Protein AF-B1XRQ0-F1 (afdb_monomer_lite)

pLDDT: mean 87.86, std 8.81, range [34.41, 97.25]

Structure (mmCIF, N/CA/C/O backbone):
data_AF-B1XRQ0-F1
#
_entry.id   AF-B1XRQ0-F1
#
loop_
_atom_site.group_PDB
_atom_site.id
_atom_site.type_symbol
_atom_site.label_atom_id
_atom_site.label_alt_id
_atom_site.label_comp_id
_atom_site.label_asym_id
_atom_site.label_entity_id
_atom_site.label_seq_id
_atom_site.pdbx_PDB_ins_code
_atom_site.Cartn_x
_atom_site.Cartn_y
_atom_site.Cartn_z
_atom_site.occupancy
_atom_site.B_iso_or_equiv
_atom_site.auth_seq_id
_atom_site.auth_comp_id
_atom_site.auth_asym_id
_atom_site.auth_atom_id
_atom_site.pdbx_PDB_model_num
ATOM 1 N N . MET A 1 1 ? -0.176 3.444 41.991 1.00 34.41 1 MET A N 1
ATOM 2 C CA . MET A 1 1 ? 0.320 4.073 40.755 1.00 34.41 1 MET A CA 1
ATOM 3 C C . MET A 1 1 ? -0.234 3.231 39.632 1.00 34.41 1 MET A C 1
ATOM 5 O O . MET A 1 1 ? 0.077 2.051 39.593 1.00 34.41 1 MET A O 1
ATOM 9 N N . THR A 1 2 ? -1.169 3.763 38.858 1.00 45.25 2 THR A N 1
ATOM 10 C CA . THR A 1 2 ? -1.702 3.088 37.673 1.00 45.25 2 THR A CA 1
ATOM 11 C C . THR A 1 2 ? -0.680 3.301 36.566 1.00 45.25 2 THR A C 1
ATOM 13 O O . THR A 1 2 ? -0.446 4.442 36.172 1.00 45.25 2 THR A O 1
ATOM 16 N N . GLU A 1 3 ? -0.002 2.237 36.140 1.00 48.62 3 GLU A N 1
ATOM 17 C CA . GLU A 1 3 ? 0.848 2.293 34.951 1.00 48.62 3 GLU A CA 1
ATOM 18 C C . GLU A 1 3 ? -0.034 2.691 33.765 1.00 48.62 3 GLU A C 1
ATOM 20 O O . GLU A 1 3 ? -1.091 2.103 33.531 1.00 48.62 3 GLU A O 1
ATOM 25 N N . THR A 1 4 ? 0.342 3.779 33.096 1.00 64.12 4 THR A N 1
ATOM 26 C CA . THR A 1 4 ? -0.341 4.238 31.888 1.00 64.12 4 THR A CA 1
ATOM 27 C C . THR A 1 4 ? 0.312 3.513 30.729 1.00 64.12 4 THR A C 1
ATOM 29 O O . THR A 1 4 ? 1.480 3.768 30.447 1.00 64.12 4 THR A O 1
ATOM 32 N N . LEU A 1 5 ? -0.420 2.588 30.113 1.00 71.25 5 LEU A N 1
ATOM 33 C CA . LEU A 1 5 ? 0.041 1.893 28.916 1.00 71.25 5 LEU A CA 1
ATOM 34 C C . LEU A 1 5 ? 0.163 2.892 27.759 1.00 71.25 5 LEU A C 1
ATOM 36 O O . LEU A 1 5 ? -0.700 3.754 27.571 1.00 71.25 5 LEU A O 1
ATOM 40 N N . SER A 1 6 ? 1.227 2.761 26.980 1.00 84.25 6 SER A N 1
ATOM 41 C CA . SER A 1 6 ? 1.370 3.387 25.670 1.00 84.25 6 SER A CA 1
ATOM 42 C C . SER A 1 6 ? 0.324 2.847 24.685 1.00 84.25 6 SER A C 1
ATOM 44 O O . SER A 1 6 ? -0.223 1.756 24.860 1.00 84.25 6 SER A O 1
ATOM 46 N N . LEU A 1 7 ? 0.051 3.596 23.611 1.00 83.69 7 LEU A N 1
ATOM 47 C CA . LEU A 1 7 ? -0.891 3.174 22.567 1.00 83.69 7 LEU A CA 1
ATOM 48 C C . LEU A 1 7 ? -0.491 1.826 21.942 1.00 83.69 7 LEU A C 1
ATOM 50 O O . LEU A 1 7 ? -1.354 0.984 21.699 1.00 83.69 7 LEU A O 1
ATOM 54 N N . ALA A 1 8 ? 0.813 1.607 21.751 1.00 83.12 8 ALA A N 1
ATOM 55 C CA . ALA A 1 8 ? 1.365 0.354 21.248 1.00 83.12 8 ALA A CA 1
ATOM 56 C C . ALA A 1 8 ? 1.066 -0.822 22.192 1.00 83.12 8 ALA A C 1
ATOM 58 O O . ALA A 1 8 ? 0.565 -1.851 21.747 1.00 83.12 8 ALA A O 1
ATOM 59 N N . GLU A 1 9 ? 1.276 -0.652 23.502 1.00 86.69 9 GLU A N 1
ATOM 60 C CA . GLU A 1 9 ? 0.981 -1.692 24.499 1.00 86.69 9 GLU A CA 1
ATOM 61 C C . GLU A 1 9 ? -0.517 -2.022 24.563 1.00 86.69 9 GLU A C 1
ATOM 63 O O . GLU A 1 9 ? -0.892 -3.189 24.709 1.00 86.69 9 GLU A O 1
ATOM 68 N N . VAL A 1 10 ? -1.389 -1.020 24.407 1.00 85.69 10 VAL A N 1
ATOM 69 C CA . VAL A 1 10 ? -2.841 -1.235 24.309 1.00 85.69 10 VAL A CA 1
ATOM 70 C C . VAL A 1 10 ? -3.184 -2.041 23.056 1.00 85.69 10 VAL A C 1
ATOM 72 O O . VAL A 1 10 ? -3.899 -3.039 23.157 1.00 85.69 10 VAL A O 1
ATOM 75 N N . CYS A 1 11 ? -2.659 -1.651 21.893 1.00 86.94 11 CYS A N 1
ATOM 76 C CA . CYS A 1 11 ? -2.931 -2.338 20.629 1.00 86.94 11 CYS A CA 1
ATOM 77 C C . CYS A 1 11 ? -2.432 -3.782 20.655 1.00 86.94 11 CYS A C 1
ATOM 79 O O . CYS A 1 11 ? -3.188 -4.694 20.331 1.00 86.94 11 CYS A O 1
ATOM 81 N N . GLN A 1 12 ? -1.204 -4.004 21.125 1.00 90.31 12 GLN A N 1
ATOM 82 C CA . GLN A 1 12 ? -0.635 -5.339 21.285 1.00 90.31 12 GLN A CA 1
ATOM 83 C C . GLN A 1 12 ? -1.470 -6.202 22.241 1.00 90.31 12 GLN A C 1
ATOM 85 O O . GLN A 1 12 ? -1.704 -7.375 21.963 1.00 90.31 12 GLN A O 1
ATOM 90 N N . THR A 1 13 ? -1.976 -5.632 23.339 1.00 87.81 13 THR A N 1
ATOM 91 C CA . THR A 1 13 ? -2.830 -6.361 24.294 1.00 87.81 13 THR A CA 1
ATOM 92 C C . THR A 1 13 ? -4.172 -6.760 23.680 1.00 87.81 13 THR A C 1
ATOM 94 O O . THR A 1 13 ? -4.669 -7.854 23.938 1.00 87.81 13 THR A O 1
ATOM 97 N N . VAL A 1 14 ? -4.777 -5.878 22.881 1.00 86.12 14 VAL A N 1
ATOM 98 C CA . VAL A 1 14 ? -6.076 -6.126 22.238 1.00 86.12 14 VAL A CA 1
ATOM 99 C C . VAL A 1 14 ? -5.951 -7.098 21.065 1.00 86.12 14 VAL A C 1
ATOM 101 O O . VAL A 1 14 ? -6.831 -7.935 20.876 1.00 86.12 14 VAL A O 1
ATOM 104 N N . TYR A 1 15 ? -4.889 -6.971 20.271 1.00 89.00 15 TYR A N 1
ATOM 105 C CA . TYR A 1 15 ? -4.676 -7.774 19.070 1.00 89.00 15 TYR A CA 1
ATOM 106 C C . TYR A 1 15 ? -4.063 -9.149 19.382 1.00 89.00 15 TYR A C 1
ATOM 108 O O . TYR A 1 15 ? -4.498 -10.155 18.829 1.00 89.00 15 TYR A O 1
ATOM 116 N N . GLY A 1 16 ? -3.108 -9.207 20.315 1.00 89.00 16 GLY A N 1
ATOM 117 C CA . GLY A 1 16 ? -2.476 -10.442 20.789 1.00 89.00 16 GLY A CA 1
ATOM 118 C C . GLY A 1 16 ? -1.120 -10.782 20.159 1.00 89.00 16 GLY A C 1
ATOM 119 O O . GLY A 1 16 ? -0.510 -11.763 20.574 1.00 89.00 16 GLY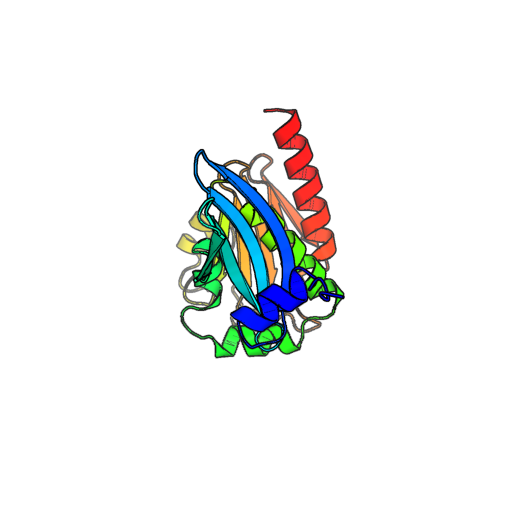 A O 1
ATOM 120 N N . GLU A 1 17 ? -0.625 -9.979 19.216 1.00 90.19 17 GLU A N 1
ATOM 121 C CA . GLU A 1 17 ? 0.675 -10.153 18.540 1.00 90.19 17 GLU A CA 1
ATOM 122 C C . GLU A 1 17 ? 1.473 -8.835 18.566 1.00 90.19 17 GLU A C 1
ATOM 124 O O . GLU A 1 17 ? 0.879 -7.778 18.806 1.00 90.19 17 GLU A O 1
ATOM 129 N N . PRO A 1 18 ? 2.800 -8.854 18.330 1.00 91.75 18 PRO A N 1
ATOM 130 C CA . PRO A 1 18 ? 3.603 -7.638 18.204 1.00 91.75 18 PRO A CA 1
ATOM 131 C C . PRO A 1 18 ? 3.119 -6.735 17.060 1.00 91.75 18 PRO A C 1
ATOM 133 O O . PRO A 1 18 ? 2.891 -7.195 15.939 1.00 91.75 18 PRO A O 1
ATOM 136 N N . VAL A 1 19 ? 2.996 -5.435 17.340 1.00 93.19 19 VAL A N 1
ATOM 137 C CA . VAL A 1 19 ? 2.495 -4.438 16.386 1.00 93.19 19 VAL A CA 1
ATOM 138 C C . VAL A 1 19 ? 3.436 -3.244 16.275 1.00 93.19 19 VAL A C 1
ATOM 140 O O . VAL A 1 19 ? 4.024 -2.822 17.267 1.00 93.19 19 VAL A O 1
ATOM 143 N N . GLU A 1 20 ? 3.524 -2.675 15.076 1.00 93.69 20 GLU A N 1
ATOM 144 C CA . GLU A 1 20 ? 4.105 -1.359 14.810 1.00 93.69 20 GLU A CA 1
ATOM 145 C C . GLU A 1 20 ? 2.973 -0.358 14.571 1.00 93.69 20 GLU A C 1
ATOM 147 O O . GLU A 1 20 ? 2.143 -0.574 13.688 1.00 93.69 20 GLU A O 1
ATOM 152 N N . ILE A 1 21 ? 2.909 0.721 15.356 1.00 94.12 21 ILE A N 1
ATOM 153 C CA . ILE A 1 21 ? 1.913 1.778 15.141 1.00 94.12 21 ILE A CA 1
ATOM 154 C C . ILE A 1 21 ? 2.409 2.689 14.024 1.00 94.12 21 ILE A C 1
ATOM 156 O O . ILE A 1 21 ? 3.466 3.296 14.154 1.00 94.12 21 ILE A O 1
ATOM 160 N N . ILE A 1 22 ? 1.620 2.810 12.962 1.00 94.06 22 ILE A N 1
ATOM 161 C CA . ILE A 1 22 ? 1.990 3.571 11.766 1.00 94.06 22 ILE A CA 1
ATOM 162 C C . ILE A 1 22 ? 1.370 4.964 11.811 1.00 94.06 22 ILE A C 1
ATOM 164 O O . ILE A 1 22 ? 2.057 5.966 11.653 1.00 94.06 22 ILE A O 1
ATOM 168 N N . ASP A 1 23 ? 0.057 5.021 12.027 1.00 93.00 23 ASP A N 1
ATOM 169 C CA . ASP A 1 23 ? -0.712 6.261 12.047 1.00 93.00 23 ASP A CA 1
ATOM 170 C C . ASP A 1 23 ? -1.920 6.108 12.973 1.00 93.00 23 ASP A C 1
ATOM 172 O O . ASP A 1 23 ? -2.404 4.999 13.215 1.00 93.00 23 ASP A O 1
ATOM 176 N N . TRP A 1 24 ? -2.420 7.215 13.508 1.00 92.81 24 TRP A N 1
ATOM 177 C CA . TRP A 1 24 ? -3.640 7.216 14.302 1.00 92.81 24 TRP A CA 1
ATOM 178 C C . TRP A 1 24 ? -4.317 8.580 14.288 1.00 92.81 24 TRP A C 1
ATOM 180 O O . TRP A 1 24 ? -3.682 9.631 14.254 1.00 92.81 24 TRP A O 1
ATOM 190 N N . ASP A 1 25 ? -5.636 8.545 14.380 1.00 91.31 25 ASP A N 1
ATOM 191 C CA . ASP A 1 25 ? -6.491 9.718 14.428 1.00 91.31 25 ASP A CA 1
ATOM 192 C C . ASP A 1 25 ? -7.581 9.528 15.477 1.00 91.31 25 ASP A C 1
ATOM 194 O O . ASP A 1 25 ? -7.918 8.411 15.891 1.00 91.31 25 ASP A O 1
ATOM 198 N N . THR A 1 26 ? -8.117 10.652 15.938 1.00 90.94 26 THR A N 1
ATOM 199 C CA . THR A 1 26 ? -9.225 10.672 16.882 1.00 90.94 26 THR A CA 1
ATOM 200 C C . THR A 1 26 ? -10.422 11.378 16.287 1.00 90.94 26 THR A C 1
ATOM 202 O O . THR A 1 26 ? -10.317 12.452 15.696 1.00 90.94 26 THR A O 1
ATOM 205 N N . GLU A 1 27 ? -11.587 10.776 16.487 1.00 90.38 27 GLU A N 1
ATOM 206 C CA . GLU A 1 27 ? -12.864 11.331 16.076 1.00 90.38 27 GLU A CA 1
ATOM 207 C C . GLU A 1 27 ? -13.750 11.489 17.311 1.00 90.38 27 GLU A C 1
ATOM 209 O O . GLU A 1 27 ? -14.102 10.519 17.987 1.00 90.38 27 GLU A O 1
ATOM 214 N N . GLN A 1 28 ? -14.088 12.737 17.632 1.00 87.81 28 GLN A N 1
ATOM 215 C CA . GLN A 1 28 ? -15.009 13.056 18.715 1.00 87.81 28 GLN A CA 1
ATOM 216 C C . GLN A 1 28 ? -16.419 13.223 18.149 1.00 87.81 28 GLN A C 1
ATOM 218 O O . GLN A 1 28 ? -16.649 14.029 17.250 1.00 87.81 28 GLN A O 1
ATOM 223 N N . SER A 1 29 ? -17.375 12.516 18.740 1.00 85.31 29 SER A N 1
ATOM 224 C CA . SER A 1 29 ? -18.809 12.752 18.543 1.00 85.31 29 SER A CA 1
ATOM 225 C C . SER A 1 29 ? -19.486 13.022 19.889 1.00 85.31 29 SER A C 1
ATOM 227 O O . SER A 1 29 ? -18.818 12.955 20.923 1.00 85.31 29 SER A O 1
ATOM 229 N N . GLU A 1 30 ? -20.782 13.359 19.882 1.00 83.38 30 GLU A N 1
ATOM 230 C CA . GLU A 1 30 ? -21.505 13.834 21.077 1.00 83.38 30 GLU A CA 1
ATOM 231 C C . GLU A 1 30 ? -21.326 12.919 22.304 1.00 83.38 30 GLU A C 1
ATOM 233 O O . GLU A 1 30 ? -21.054 13.438 23.377 1.00 83.38 30 GLU A O 1
ATOM 238 N N . ASP A 1 31 ? -21.348 11.588 22.132 1.00 85.12 31 ASP A N 1
ATOM 239 C CA . ASP A 1 31 ? -21.338 10.629 23.257 1.00 85.12 31 ASP A CA 1
ATOM 240 C C . ASP A 1 31 ? -20.139 9.655 23.270 1.00 85.12 31 ASP A C 1
ATOM 242 O O . ASP A 1 31 ? -20.051 8.749 24.115 1.00 85.12 31 ASP A O 1
ATOM 246 N N . LYS A 1 32 ? -19.230 9.767 22.294 1.00 86.94 32 LYS A N 1
ATOM 247 C CA . LYS A 1 32 ? -18.097 8.842 22.144 1.00 86.94 32 LYS A CA 1
ATOM 248 C C . LYS A 1 32 ? -16.865 9.513 21.544 1.00 86.94 32 LYS A C 1
ATOM 250 O O . LYS A 1 32 ? -16.970 10.336 20.632 1.00 86.94 32 LYS A O 1
ATOM 255 N N . LEU A 1 33 ? -15.710 9.077 22.030 1.00 88.06 33 LEU A N 1
ATOM 256 C CA . LEU A 1 33 ? -14.401 9.302 21.430 1.00 88.06 33 LEU A CA 1
ATOM 257 C C . LEU A 1 33 ? -13.973 8.012 20.728 1.00 88.06 33 LEU A C 1
ATOM 259 O O . LEU A 1 33 ? -13.909 6.955 21.358 1.00 88.06 33 LEU A O 1
ATOM 263 N N . GLU A 1 34 ? -13.672 8.092 19.440 1.00 91.06 34 GLU A N 1
ATOM 264 C CA . GLU A 1 34 ? -13.085 6.994 18.679 1.00 91.06 34 GLU A CA 1
ATOM 265 C C . GLU A 1 34 ? -11.616 7.286 18.404 1.00 91.06 34 GLU A C 1
ATOM 267 O O . GLU A 1 34 ? -11.256 8.391 18.011 1.00 91.06 34 GLU A O 1
ATOM 272 N N . ILE A 1 35 ? -10.769 6.287 18.622 1.00 90.88 35 ILE A N 1
ATOM 273 C CA . ILE A 1 35 ? -9.361 6.297 18.239 1.00 90.88 35 ILE A CA 1
ATOM 274 C C . ILE A 1 35 ? -9.225 5.250 17.146 1.00 90.88 35 ILE A C 1
ATOM 276 O O . ILE A 1 35 ? -9.442 4.064 17.410 1.00 90.88 35 ILE A O 1
ATOM 280 N N . LYS A 1 36 ? -8.904 5.677 15.929 1.00 91.56 36 LYS A N 1
ATOM 281 C CA . LYS A 1 36 ? -8.662 4.773 14.809 1.00 91.56 36 LYS A CA 1
ATOM 282 C C . LYS A 1 36 ? -7.160 4.702 14.578 1.00 91.56 36 LYS A C 1
ATOM 284 O O . LYS A 1 36 ? -6.483 5.721 14.507 1.00 91.56 36 LYS A O 1
ATOM 289 N N . ILE A 1 37 ? -6.636 3.491 14.535 1.00 92.69 37 ILE A N 1
ATOM 290 C CA . ILE A 1 37 ? -5.207 3.220 14.629 1.00 92.69 37 ILE A CA 1
ATOM 291 C C . ILE A 1 37 ? -4.848 2.304 13.474 1.00 92.69 37 ILE A C 1
ATOM 293 O O . ILE A 1 37 ? -5.343 1.180 13.408 1.00 92.69 37 ILE A O 1
ATOM 297 N N . LEU A 1 38 ? -3.982 2.777 12.588 1.00 93.19 38 LEU A N 1
ATOM 298 C CA . LEU A 1 38 ? -3.330 1.961 11.581 1.00 93.19 38 LEU A CA 1
ATOM 299 C C . LEU A 1 38 ? -2.071 1.346 12.192 1.00 93.19 38 LEU A C 1
ATOM 301 O O . LEU A 1 38 ? -1.194 2.058 12.686 1.00 93.19 38 LEU A O 1
ATOM 305 N N . PHE A 1 39 ? -1.972 0.023 12.145 1.00 93.62 39 PHE A N 1
ATOM 306 C CA . PHE A 1 39 ? -0.794 -0.692 12.619 1.00 93.62 39 PHE A CA 1
ATOM 307 C C . PHE A 1 39 ? -0.406 -1.829 11.673 1.00 93.62 39 PHE A C 1
ATOM 309 O O . PHE A 1 39 ? -1.261 -2.401 10.990 1.00 93.62 39 PHE A O 1
ATOM 316 N N . ARG A 1 40 ? 0.886 -2.171 11.668 1.00 92.56 40 ARG A N 1
ATOM 317 C CA . ARG A 1 40 ? 1.411 -3.383 11.035 1.00 92.56 40 ARG A CA 1
ATOM 318 C C . ARG A 1 40 ? 1.609 -4.468 12.082 1.00 92.56 40 ARG A C 1
ATOM 320 O O . ARG A 1 40 ? 2.286 -4.260 13.084 1.00 92.56 40 ARG A O 1
ATOM 327 N N . GLU A 1 41 ? 1.059 -5.643 11.831 1.00 90.38 41 GLU A N 1
ATOM 328 C CA . GLU A 1 41 ? 1.377 -6.872 12.551 1.00 90.38 41 GLU A CA 1
ATOM 329 C C . GLU A 1 41 ? 2.771 -7.355 12.132 1.00 90.38 41 GLU A C 1
ATOM 331 O O . GLU A 1 41 ? 3.007 -7.629 10.955 1.00 90.38 41 GLU A O 1
ATOM 336 N N . GLN A 1 42 ? 3.717 -7.424 13.069 1.00 89.19 42 GLN A N 1
ATOM 337 C CA . GLN A 1 42 ? 5.136 -7.571 12.725 1.00 89.19 42 GLN A CA 1
ATOM 338 C C . GLN A 1 42 ? 5.535 -8.986 12.272 1.00 89.19 42 GLN A C 1
ATOM 340 O O . GLN A 1 42 ? 6.532 -9.132 11.569 1.00 89.19 42 GLN A O 1
ATOM 345 N N . ARG A 1 43 ? 4.800 -10.040 12.648 1.00 86.69 43 ARG A N 1
ATOM 346 C CA . ARG A 1 43 ? 5.133 -11.433 12.305 1.00 86.69 43 ARG A CA 1
ATOM 347 C C . ARG A 1 43 ? 4.839 -11.763 10.846 1.00 86.69 43 ARG A C 1
ATOM 349 O O . ARG A 1 43 ? 5.595 -12.518 10.240 1.00 86.69 43 ARG A O 1
ATOM 356 N N . ARG A 1 44 ? 3.729 -11.263 10.303 1.00 84.12 44 ARG A N 1
ATOM 357 C CA . ARG A 1 44 ? 3.278 -11.515 8.924 1.00 84.12 44 ARG A CA 1
ATOM 358 C C . ARG A 1 44 ? 3.381 -10.289 8.027 1.00 84.12 44 ARG A C 1
ATOM 360 O O . ARG A 1 44 ? 3.213 -10.425 6.821 1.00 84.12 44 ARG A O 1
ATOM 367 N N . GLY A 1 45 ? 3.633 -9.111 8.596 1.00 86.25 45 GLY A N 1
ATOM 368 C CA . GLY A 1 45 ? 3.724 -7.870 7.835 1.00 86.25 45 GLY A CA 1
ATOM 369 C C . GLY A 1 45 ? 2.370 -7.374 7.332 1.00 86.25 45 GLY A C 1
ATOM 370 O O . GLY A 1 45 ? 2.293 -6.799 6.252 1.00 86.25 45 GLY A O 1
ATOM 371 N N . TRP A 1 46 ? 1.291 -7.658 8.062 1.00 87.38 46 TRP A N 1
ATOM 372 C CA . TRP A 1 46 ? -0.078 -7.331 7.654 1.00 87.38 46 TRP A CA 1
ATOM 373 C C . TRP A 1 46 ? -0.549 -6.002 8.233 1.00 87.38 46 TRP A C 1
ATOM 375 O O . TRP A 1 46 ? -0.278 -5.701 9.393 1.00 87.38 46 TRP A O 1
ATOM 385 N N . TYR A 1 47 ? -1.324 -5.247 7.456 1.00 88.88 47 TYR A N 1
ATOM 386 C CA . TYR A 1 47 ? -1.830 -3.933 7.851 1.00 88.88 47 TYR A CA 1
ATOM 387 C C . TYR A 1 47 ? -3.284 -4.008 8.320 1.00 88.88 47 TYR A C 1
ATOM 389 O O . TYR A 1 47 ? -4.162 -4.533 7.631 1.00 88.88 47 TYR A O 1
ATOM 397 N N . PHE A 1 48 ? -3.550 -3.436 9.490 1.00 89.25 48 PHE A N 1
ATOM 398 C CA . PHE A 1 48 ? -4.856 -3.468 10.139 1.00 89.25 48 PHE A CA 1
ATOM 399 C C . PHE A 1 48 ? -5.265 -2.088 10.644 1.00 89.25 48 PHE A C 1
ATOM 401 O O . PHE A 1 48 ? -4.430 -1.284 11.054 1.00 89.25 48 PHE A O 1
ATOM 408 N N . GLU A 1 49 ? -6.575 -1.849 10.690 1.00 90.88 49 GLU A N 1
ATOM 409 C CA . GLU A 1 49 ? -7.158 -0.746 11.447 1.00 90.88 49 GLU A CA 1
ATOM 410 C C . GLU A 1 49 ? -7.793 -1.281 12.730 1.00 90.88 49 GLU A C 1
ATOM 412 O O . GLU A 1 49 ? -8.705 -2.114 12.690 1.00 90.88 49 GLU A O 1
ATOM 417 N N . MET A 1 50 ? -7.333 -0.777 13.873 1.00 91.44 50 MET A N 1
ATOM 418 C CA . MET A 1 50 ? -8.005 -0.923 15.159 1.00 91.44 50 MET A CA 1
ATOM 419 C C . MET A 1 50 ? -8.835 0.320 15.450 1.00 91.44 50 MET A C 1
ATOM 421 O O . MET A 1 50 ? -8.349 1.439 15.334 1.00 91.44 50 MET A O 1
ATOM 425 N N . ILE A 1 51 ? -10.072 0.120 15.890 1.00 91.00 51 ILE A N 1
ATOM 426 C CA . ILE A 1 51 ? -10.947 1.183 16.374 1.00 91.00 51 ILE A CA 1
ATOM 427 C C . ILE A 1 51 ? -11.200 0.939 17.857 1.00 91.00 51 ILE A C 1
ATOM 429 O O . ILE A 1 51 ? -11.776 -0.087 18.236 1.00 91.00 51 ILE A O 1
ATOM 433 N N . ILE A 1 52 ? -10.773 1.885 18.689 1.00 89.50 52 ILE A N 1
ATOM 434 C CA . ILE A 1 52 ? -11.052 1.920 20.125 1.00 89.50 52 ILE A CA 1
ATOM 435 C C . ILE A 1 52 ? -12.108 2.996 20.373 1.00 89.50 52 ILE A C 1
ATOM 437 O O . ILE A 1 52 ? -11.859 4.177 20.159 1.00 89.50 52 ILE A O 1
ATOM 441 N N . THR A 1 53 ? -13.280 2.596 20.857 1.00 89.94 53 THR A N 1
ATOM 442 C CA . THR A 1 53 ? -14.381 3.500 21.199 1.00 89.94 53 THR A CA 1
ATOM 443 C C . THR A 1 53 ? -14.474 3.652 22.711 1.00 89.94 53 THR A C 1
ATOM 445 O O . THR A 1 53 ? -14.707 2.674 23.426 1.00 89.94 53 THR A O 1
ATOM 448 N N . GLN A 1 54 ? -14.348 4.881 23.200 1.00 86.44 54 GLN A N 1
ATOM 449 C CA . GLN A 1 54 ? -14.601 5.249 24.590 1.00 86.44 54 GLN A CA 1
ATOM 450 C C . GLN A 1 54 ? -15.941 5.977 24.678 1.00 86.44 54 GLN A C 1
ATOM 452 O O . GLN A 1 54 ? -16.156 6.981 24.003 1.00 86.44 54 GLN A O 1
ATOM 457 N N . THR A 1 55 ? -16.853 5.467 25.502 1.00 84.62 55 THR A N 1
ATOM 458 C CA . THR A 1 55 ? -18.164 6.098 25.738 1.00 84.62 55 THR A CA 1
ATOM 459 C C . THR A 1 55 ? -18.142 6.932 27.014 1.00 84.62 55 THR A C 1
ATOM 461 O O . THR A 1 55 ? -17.444 6.576 27.966 1.00 84.62 55 THR A O 1
ATOM 464 N N . GLU A 1 56 ? -18.978 7.971 27.106 1.00 78.25 56 GLU A N 1
ATOM 465 C CA . GLU A 1 56 ? -19.117 8.771 28.340 1.00 78.25 56 GLU A CA 1
ATOM 466 C C . GLU A 1 56 ? -19.516 7.931 29.568 1.00 78.25 56 GLU A C 1
ATOM 468 O O . GLU A 1 56 ? -19.186 8.262 30.706 1.00 78.25 56 GLU A O 1
ATOM 473 N N . SER A 1 57 ? -20.174 6.786 29.342 1.00 79.31 57 SER A N 1
ATOM 474 C CA . SER A 1 57 ? -20.524 5.821 30.392 1.00 79.31 57 SER A CA 1
ATOM 475 C C . SER A 1 57 ? -19.318 5.105 31.026 1.00 79.31 57 SER A C 1
ATOM 477 O O . SER A 1 57 ? -19.496 4.298 31.940 1.00 79.31 57 SER A O 1
ATOM 479 N N . GLY A 1 58 ? -18.102 5.358 30.528 1.00 73.19 58 GLY A N 1
ATOM 480 C CA . GLY A 1 58 ? -16.860 4.723 30.968 1.00 73.19 58 GLY A CA 1
ATOM 481 C C . GLY A 1 58 ? -16.640 3.319 30.399 1.00 73.19 58 GLY A C 1
ATOM 482 O O . GLY A 1 58 ? -15.717 2.625 30.823 1.00 73.19 58 GLY A O 1
ATOM 483 N N . LYS A 1 59 ? -17.483 2.868 29.459 1.00 77.44 59 LYS A N 1
ATOM 484 C CA . LYS A 1 59 ? -17.284 1.603 28.740 1.00 77.44 59 LYS A CA 1
ATOM 485 C C . LYS A 1 59 ? -16.389 1.827 27.527 1.00 77.44 59 LYS A C 1
ATOM 487 O O . LYS A 1 59 ? -16.679 2.710 26.716 1.00 77.44 59 LYS A O 1
ATOM 492 N N . ASN A 1 60 ? -15.379 0.971 27.398 1.00 79.06 60 ASN A N 1
ATOM 493 C CA . ASN A 1 60 ? -14.481 0.914 26.252 1.00 79.06 60 ASN A CA 1
ATOM 494 C C . ASN A 1 60 ? -14.809 -0.314 25.403 1.00 79.06 60 ASN A C 1
ATOM 496 O O . ASN A 1 60 ? -15.001 -1.407 25.939 1.00 79.06 60 ASN A O 1
ATOM 500 N N . PHE A 1 61 ? -14.840 -0.131 24.091 1.00 85.12 61 PHE A N 1
ATOM 501 C CA . PHE A 1 61 ? -14.989 -1.199 23.111 1.00 85.12 61 PHE A CA 1
ATOM 502 C C . PHE A 1 61 ? -13.815 -1.133 22.146 1.00 85.12 61 PHE A C 1
ATOM 504 O O . PHE A 1 61 ? -13.366 -0.045 21.795 1.00 85.12 61 PHE A O 1
ATOM 511 N N . SER A 1 62 ? -13.322 -2.286 21.715 1.00 84.25 62 SER A N 1
ATOM 512 C CA . SER A 1 62 ? -12.321 -2.364 20.662 1.00 84.25 62 SER A CA 1
ATOM 513 C C . SER A 1 62 ? -12.786 -3.311 19.570 1.00 84.25 62 SER A C 1
ATOM 515 O O . SER A 1 62 ? -13.439 -4.325 19.821 1.00 84.25 62 SER A O 1
ATOM 517 N N . SER A 1 63 ? -12.457 -2.954 18.340 1.00 85.44 63 SER A N 1
ATOM 518 C CA . SER A 1 63 ? -12.594 -3.813 17.172 1.00 85.44 63 SER A CA 1
ATOM 519 C C . SER A 1 63 ? -11.372 -3.617 16.293 1.00 85.44 63 SER A C 1
ATOM 521 O O . SER A 1 63 ? -10.736 -2.566 16.345 1.00 85.44 63 SER A O 1
ATOM 523 N N . HIS A 1 64 ? -11.020 -4.622 15.507 1.00 82.19 64 HIS A N 1
ATOM 524 C CA . HIS A 1 64 ? -9.993 -4.485 14.489 1.00 82.19 64 HIS A CA 1
ATOM 525 C C . HIS A 1 64 ? -10.462 -5.166 13.213 1.00 82.19 64 HIS A C 1
ATOM 527 O O . HIS A 1 64 ? -11.213 -6.143 13.252 1.00 82.19 64 HIS A O 1
ATOM 533 N N . ARG A 1 65 ? -10.042 -4.616 12.080 1.00 81.75 65 ARG A N 1
ATOM 534 C CA . ARG A 1 65 ? -10.367 -5.116 10.747 1.00 81.75 65 ARG A CA 1
ATOM 535 C C . ARG A 1 65 ? -9.192 -4.883 9.815 1.00 81.75 65 ARG A C 1
ATOM 537 O O . ARG A 1 65 ? -8.417 -3.950 10.011 1.00 81.75 65 ARG A O 1
ATOM 544 N N . VAL A 1 66 ? -9.094 -5.701 8.776 1.00 79.94 66 VAL A N 1
ATOM 545 C CA . VAL A 1 66 ? -8.272 -5.342 7.619 1.00 79.94 66 VAL A CA 1
ATOM 546 C C . VAL A 1 66 ? -8.962 -4.165 6.933 1.00 79.94 66 VAL A C 1
ATOM 548 O O . VAL A 1 66 ? -10.183 -4.189 6.741 1.00 79.94 66 VAL A O 1
ATOM 551 N N . LEU A 1 67 ? -8.214 -3.111 6.611 1.00 75.31 67 LEU A N 1
ATOM 552 C CA . LEU A 1 67 ? -8.773 -2.013 5.828 1.00 75.31 67 LEU A CA 1
ATOM 553 C C . LEU A 1 67 ? -9.093 -2.513 4.417 1.00 75.31 67 LEU A C 1
ATOM 555 O O . LEU A 1 67 ? -8.266 -3.220 3.848 1.00 75.31 67 LEU A O 1
ATOM 559 N N . PRO A 1 68 ? -10.242 -2.136 3.820 1.00 80.00 68 PRO A N 1
ATOM 560 C CA . PRO A 1 68 ? -10.603 -2.586 2.476 1.00 80.00 68 PRO A CA 1
ATOM 561 C C . PRO A 1 68 ? -9.502 -2.362 1.439 1.00 80.00 68 PRO A C 1
ATOM 563 O O . PRO A 1 68 ? -9.260 -3.227 0.608 1.00 80.00 68 PRO A O 1
ATOM 566 N N . LEU A 1 69 ? -8.788 -1.241 1.558 1.00 81.31 69 LEU A N 1
ATOM 567 C CA . LEU A 1 69 ? -7.665 -0.884 0.697 1.00 81.31 69 LEU A CA 1
ATOM 568 C C . LEU A 1 69 ? -6.492 -1.877 0.765 1.00 81.31 69 LEU A C 1
ATOM 570 O O . LEU A 1 69 ? -5.687 -1.931 -0.151 1.00 81.31 69 LEU A O 1
ATOM 574 N N . PHE A 1 70 ? -6.384 -2.658 1.840 1.00 78.75 70 PHE A N 1
ATOM 575 C CA . PHE A 1 70 ? -5.291 -3.608 2.072 1.00 78.75 70 PHE A CA 1
ATOM 576 C C . PHE A 1 70 ? -5.733 -5.061 1.911 1.00 78.75 70 PHE A C 1
ATOM 578 O O . PHE A 1 70 ? -4.895 -5.955 1.955 1.00 78.75 70 PHE A O 1
ATOM 585 N N . LEU A 1 71 ? -7.031 -5.311 1.697 1.00 80.88 71 LEU A N 1
ATOM 586 C CA . LEU A 1 71 ? -7.538 -6.648 1.381 1.00 80.88 71 LEU A CA 1
ATOM 587 C C . LEU A 1 71 ? -6.854 -7.274 0.156 1.00 80.88 71 LEU A C 1
ATOM 589 O O . LEU A 1 71 ? -6.561 -8.463 0.239 1.00 80.88 71 LEU A O 1
ATOM 593 N N . PRO A 1 72 ? -6.527 -6.525 -0.921 1.00 80.44 72 PRO A N 1
ATOM 594 C CA . PRO A 1 72 ? -5.826 -7.095 -2.072 1.00 80.44 72 PRO A CA 1
ATOM 595 C C . PRO A 1 72 ? -4.441 -7.675 -1.753 1.00 80.44 72 PRO A C 1
ATOM 597 O O . PRO A 1 72 ? -3.906 -8.423 -2.555 1.00 80.44 72 PRO A O 1
ATOM 600 N N . LEU A 1 73 ? -3.848 -7.353 -0.597 1.00 73.56 73 LEU A N 1
ATOM 601 C CA . LEU A 1 73 ? -2.580 -7.951 -0.155 1.00 73.56 73 LEU A CA 1
ATOM 602 C C . LEU A 1 73 ? -2.763 -9.338 0.478 1.00 73.56 73 LEU A C 1
ATOM 604 O O . LEU A 1 73 ? -1.785 -10.048 0.693 1.00 73.56 73 LEU A O 1
ATOM 608 N N . LEU A 1 74 ? -3.995 -9.693 0.846 1.00 71.69 74 LEU A N 1
ATOM 609 C CA . LEU A 1 74 ? -4.336 -10.933 1.548 1.00 71.69 74 LEU A CA 1
ATOM 610 C C . LEU A 1 74 ? -5.066 -11.940 0.652 1.00 71.69 74 LEU A C 1
ATOM 612 O O . LEU A 1 74 ? -5.356 -13.048 1.095 1.00 71.69 74 LEU A O 1
ATOM 616 N N . ASP A 1 75 ? -5.391 -11.551 -0.579 1.00 67.25 75 ASP A N 1
ATOM 617 C CA . ASP A 1 75 ? -6.186 -12.330 -1.523 1.00 67.25 75 ASP A CA 1
ATOM 618 C C . ASP A 1 75 ? -5.383 -12.499 -2.823 1.00 67.25 75 ASP A C 1
ATOM 620 O O . ASP A 1 75 ? -4.951 -11.487 -3.374 1.00 67.25 75 ASP A O 1
ATOM 624 N N . PRO A 1 76 ? -5.146 -13.723 -3.335 1.00 58.72 76 PRO A N 1
ATOM 625 C CA . PRO A 1 76 ? -5.616 -15.028 -2.850 1.00 58.72 76 PRO A CA 1
ATOM 626 C C . PRO A 1 76 ? -4.617 -15.823 -1.992 1.00 58.72 76 PRO A C 1
ATOM 628 O O . PRO A 1 76 ? -4.986 -16.882 -1.480 1.00 58.72 76 PRO A O 1
ATOM 631 N N . ASP A 1 77 ? -3.366 -15.371 -1.847 1.00 71.50 77 ASP A N 1
ATOM 632 C CA . ASP A 1 77 ? -2.305 -16.167 -1.214 1.00 71.50 77 ASP A CA 1
ATOM 633 C C . ASP A 1 77 ? -1.516 -15.394 -0.144 1.00 71.50 77 ASP A C 1
ATOM 635 O O . ASP A 1 77 ? -0.522 -14.719 -0.416 1.00 71.50 77 ASP A O 1
ATOM 639 N N . GLU A 1 78 ? -1.928 -15.569 1.116 1.00 73.62 78 GLU A N 1
ATOM 640 C CA . GLU A 1 78 ? -1.220 -15.070 2.304 1.00 73.62 78 GLU A CA 1
ATOM 641 C C . GLU A 1 78 ? 0.262 -15.496 2.351 1.00 73.62 78 GLU A C 1
ATOM 643 O O . GLU A 1 78 ? 1.095 -14.796 2.938 1.00 73.62 78 GLU A O 1
ATOM 648 N N . THR A 1 79 ? 0.598 -16.644 1.754 1.00 79.25 79 THR A N 1
ATOM 649 C CA . THR A 1 79 ? 1.956 -17.204 1.730 1.00 79.25 79 THR A CA 1
ATOM 650 C C . THR A 1 79 ? 2.875 -16.344 0.879 1.00 79.25 79 THR A C 1
ATOM 652 O O . THR A 1 79 ? 3.990 -16.052 1.301 1.00 79.25 79 THR A O 1
ATOM 655 N N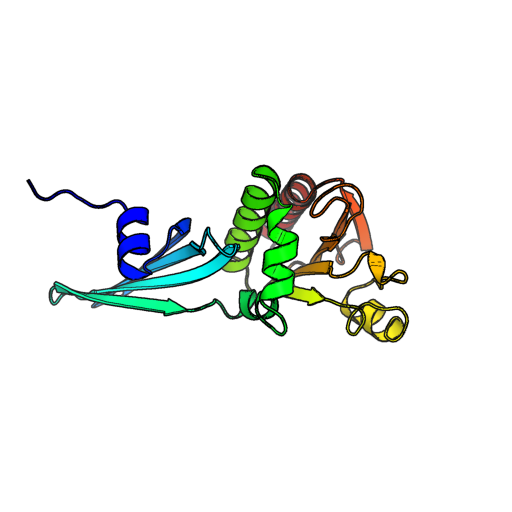 . GLN A 1 80 ? 2.392 -15.874 -0.272 1.00 80.81 80 GLN A N 1
ATOM 656 C CA . GLN A 1 80 ? 3.189 -15.096 -1.215 1.00 80.81 80 GLN A CA 1
ATOM 657 C C . GLN A 1 80 ? 3.621 -13.750 -0.618 1.00 80.81 80 GLN A C 1
ATOM 659 O O . GLN A 1 80 ? 4.797 -13.391 -0.686 1.00 80.81 80 GLN A O 1
ATOM 664 N N . TRP A 1 81 ? 2.696 -13.024 0.024 1.00 83.56 81 TRP A N 1
ATOM 665 C CA . TRP A 1 81 ? 3.031 -11.785 0.736 1.00 83.56 81 TRP A CA 1
ATOM 666 C C . TRP A 1 81 ? 4.060 -12.035 1.840 1.00 83.56 81 TRP A C 1
ATOM 668 O O . TRP A 1 81 ? 5.043 -11.303 1.973 1.00 83.56 81 TRP A O 1
ATOM 678 N N . HIS A 1 82 ? 3.847 -13.089 2.632 1.00 82.94 82 HIS A N 1
ATOM 679 C CA . HIS A 1 82 ? 4.749 -13.427 3.721 1.00 82.94 82 HIS A CA 1
ATOM 680 C C . HIS A 1 82 ? 6.156 -13.788 3.227 1.00 82.94 82 HIS A C 1
ATOM 682 O O . HIS A 1 82 ? 7.131 -13.355 3.831 1.00 82.94 82 HIS A O 1
ATOM 688 N N . GLU A 1 83 ? 6.276 -14.548 2.138 1.00 84.62 83 GLU A N 1
ATOM 689 C CA . GLU A 1 83 ? 7.564 -14.907 1.536 1.00 84.62 83 GLU A CA 1
ATOM 690 C C . GLU A 1 83 ? 8.322 -13.672 1.043 1.00 84.62 83 GLU A C 1
ATOM 692 O O . GLU A 1 83 ? 9.483 -13.486 1.400 1.00 84.62 83 GLU A O 1
ATOM 697 N N . LEU A 1 84 ? 7.660 -12.780 0.304 1.00 84.62 84 LEU A N 1
ATOM 698 C CA . LEU A 1 84 ? 8.308 -11.584 -0.247 1.00 84.62 84 LEU A CA 1
ATOM 699 C C . LEU A 1 84 ? 8.770 -10.625 0.845 1.00 84.62 84 LEU A C 1
ATOM 701 O O . LEU A 1 84 ? 9.866 -10.073 0.792 1.00 84.62 84 LEU A O 1
ATOM 705 N N . THR A 1 85 ? 7.953 -10.451 1.877 1.00 86.25 85 THR A N 1
ATOM 706 C CA . THR A 1 85 ? 8.263 -9.525 2.966 1.00 86.25 85 THR A CA 1
ATOM 707 C C . THR A 1 85 ? 9.362 -10.016 3.911 1.00 86.25 85 THR A C 1
ATOM 709 O O . THR A 1 85 ? 9.895 -9.213 4.676 1.00 86.25 85 THR A O 1
ATOM 712 N N . GLN A 1 86 ? 9.779 -11.287 3.838 1.00 86.88 86 GLN A N 1
ATOM 713 C CA . GLN A 1 86 ? 10.982 -11.758 4.539 1.00 86.88 86 GLN A CA 1
ATOM 714 C C . GLN A 1 86 ? 12.275 -11.160 3.968 1.00 86.88 86 GLN A C 1
ATOM 716 O O . GLN A 1 86 ? 13.281 -11.100 4.677 1.00 86.88 86 GLN A O 1
ATOM 721 N N . GLU A 1 87 ? 12.254 -10.712 2.712 1.00 87.88 87 GLU A N 1
ATOM 722 C CA . GLU A 1 87 ? 13.397 -10.081 2.046 1.00 87.88 87 GLU A CA 1
ATOM 723 C C . GLU A 1 87 ? 13.445 -8.559 2.258 1.00 87.88 87 GLU A C 1
ATOM 725 O O . GLU A 1 87 ? 14.457 -7.925 1.950 1.00 87.88 87 GLU A O 1
ATOM 730 N N . ALA A 1 88 ? 12.374 -7.969 2.800 1.00 90.19 88 ALA A N 1
ATOM 731 C CA . ALA A 1 88 ? 12.270 -6.535 3.033 1.00 90.19 88 ALA A CA 1
ATOM 732 C C . ALA A 1 88 ? 13.246 -6.071 4.125 1.00 90.19 88 ALA A C 1
ATOM 734 O O . ALA A 1 88 ? 13.283 -6.598 5.243 1.00 90.19 88 ALA A O 1
ATOM 735 N N . SER A 1 89 ? 14.025 -5.037 3.814 1.00 92.06 89 SER A N 1
ATOM 736 C CA . SER A 1 89 ? 14.871 -4.357 4.789 1.00 92.06 89 SER A CA 1
ATOM 737 C C . SER A 1 89 ? 14.051 -3.444 5.706 1.00 92.06 89 SER A C 1
ATOM 739 O O . SER A 1 89 ? 12.878 -3.161 5.468 1.00 92.06 89 SER A O 1
ATOM 741 N N . GLU A 1 90 ? 14.679 -2.921 6.760 1.00 92.88 90 GLU A N 1
ATOM 742 C CA . GLU A 1 90 ? 14.043 -1.922 7.630 1.00 92.88 90 GLU A CA 1
ATOM 743 C C . GLU A 1 90 ? 13.598 -0.672 6.850 1.00 92.88 90 GLU A C 1
ATOM 745 O O . GLU A 1 90 ? 12.526 -0.132 7.113 1.00 92.88 90 GLU A O 1
ATOM 750 N N . ALA A 1 91 ? 14.387 -0.240 5.860 1.00 92.94 91 ALA A N 1
ATOM 751 C CA . ALA A 1 91 ? 14.053 0.910 5.023 1.00 92.94 91 ALA A CA 1
ATOM 752 C C . ALA A 1 91 ? 12.843 0.631 4.118 1.00 92.94 91 ALA A C 1
ATOM 754 O O . ALA A 1 91 ? 11.994 1.505 3.950 1.00 92.94 91 ALA A O 1
ATOM 755 N N . ASP A 1 92 ? 12.732 -0.590 3.587 1.00 92.88 92 ASP A N 1
ATOM 756 C CA . ASP A 1 92 ? 11.576 -1.001 2.782 1.00 92.88 92 ASP A CA 1
ATOM 757 C C . ASP A 1 92 ? 10.305 -1.011 3.628 1.00 92.88 92 ASP A C 1
ATOM 759 O O . ASP A 1 92 ? 9.264 -0.514 3.207 1.00 92.88 92 ASP A O 1
ATOM 763 N N . TRP A 1 93 ? 10.406 -1.505 4.862 1.00 93.62 93 TRP A N 1
ATOM 764 C CA . TRP A 1 93 ? 9.301 -1.494 5.809 1.00 93.62 93 TRP A CA 1
ATOM 765 C C . TRP A 1 93 ? 8.842 -0.086 6.175 1.00 93.62 93 TRP A C 1
ATOM 767 O O . TRP A 1 93 ? 7.644 0.182 6.148 1.00 93.62 93 TRP A O 1
ATOM 777 N N . GLN A 1 94 ? 9.776 0.821 6.467 1.00 94.75 94 GLN A N 1
ATOM 778 C CA . GLN A 1 94 ? 9.458 2.227 6.735 1.00 94.75 94 GLN A CA 1
ATOM 779 C C . GLN A 1 94 ? 8.794 2.897 5.525 1.00 94.75 94 GLN A C 1
ATOM 781 O O . GLN A 1 94 ? 7.830 3.643 5.686 1.00 94.75 94 GLN A O 1
ATOM 786 N N . ALA A 1 95 ? 9.278 2.603 4.315 1.00 94.88 95 ALA A N 1
ATOM 787 C CA . ALA A 1 95 ? 8.700 3.099 3.074 1.00 94.88 95 ALA A CA 1
ATOM 788 C C . ALA A 1 95 ? 7.263 2.582 2.884 1.00 94.88 95 ALA A C 1
ATOM 790 O O . ALA A 1 95 ? 6.348 3.371 2.660 1.00 94.88 95 ALA A O 1
ATOM 791 N N . LEU A 1 96 ? 7.029 1.278 3.045 1.00 93.75 96 LEU A N 1
ATOM 792 C CA . LEU A 1 96 ? 5.680 0.713 2.990 1.00 93.75 96 LEU A CA 1
ATOM 793 C C . LEU A 1 96 ? 4.763 1.358 4.031 1.00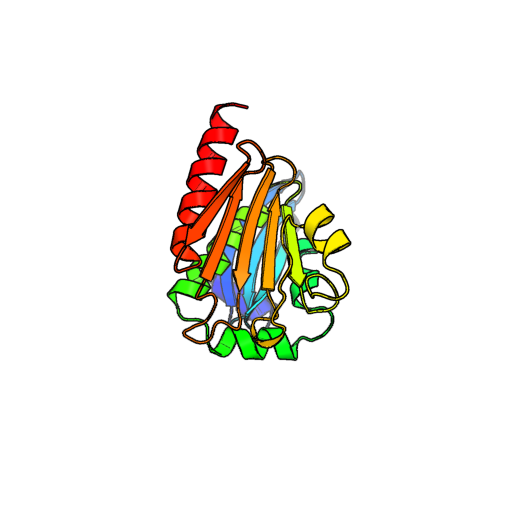 93.75 96 LEU A C 1
ATOM 795 O O . LEU A 1 96 ? 3.687 1.831 3.674 1.00 93.75 96 LEU A O 1
ATOM 799 N N . ASP A 1 97 ? 5.195 1.447 5.290 1.00 94.94 97 ASP A N 1
ATOM 800 C CA . ASP A 1 97 ? 4.414 2.063 6.368 1.00 94.94 97 ASP A CA 1
ATOM 801 C C . ASP A 1 97 ? 4.007 3.503 6.020 1.00 94.94 97 ASP A C 1
ATOM 803 O O . ASP A 1 97 ? 2.841 3.873 6.179 1.00 94.94 97 ASP A O 1
ATOM 807 N N . GLN A 1 98 ? 4.929 4.292 5.459 1.00 95.31 98 GLN A N 1
ATOM 808 C CA . GLN A 1 98 ? 4.652 5.645 4.979 1.00 95.31 98 GLN A CA 1
ATOM 809 C C . GLN A 1 98 ? 3.630 5.657 3.833 1.00 95.31 98 GLN A C 1
ATOM 811 O O . GLN A 1 98 ? 2.686 6.451 3.860 1.00 95.31 98 GLN A O 1
ATOM 816 N N . LEU A 1 99 ? 3.764 4.758 2.853 1.00 94.62 99 LEU A N 1
ATOM 817 C CA . LEU A 1 99 ? 2.810 4.643 1.751 1.00 94.62 99 LEU A CA 1
ATOM 818 C C . LEU A 1 99 ? 1.411 4.265 2.252 1.00 94.62 99 LEU A C 1
ATOM 820 O O . LEU A 1 99 ? 0.416 4.834 1.802 1.00 94.62 99 LEU A O 1
ATOM 824 N N . PHE A 1 100 ? 1.311 3.342 3.208 1.00 92.50 100 PHE A N 1
ATOM 825 C CA . PHE A 1 100 ? 0.038 2.923 3.791 1.00 92.50 100 PHE A CA 1
ATOM 826 C C . PHE A 1 100 ? -0.605 4.020 4.647 1.00 92.50 100 PHE A C 1
ATOM 828 O O . PHE A 1 100 ? -1.820 4.226 4.555 1.00 92.50 100 PHE A O 1
ATOM 835 N N . ALA A 1 101 ? 0.188 4.769 5.419 1.00 92.81 101 ALA A N 1
ATOM 836 C CA . ALA A 1 101 ? -0.285 5.951 6.139 1.00 92.81 101 ALA A CA 1
ATOM 837 C C . ALA A 1 101 ? -0.865 6.992 5.172 1.00 92.81 101 ALA A C 1
ATOM 839 O O . ALA A 1 101 ? -1.994 7.456 5.340 1.00 92.81 101 ALA A O 1
ATOM 840 N N . LEU A 1 102 ? -0.126 7.299 4.105 1.00 93.06 102 LEU A N 1
ATOM 841 C CA . LEU A 1 102 ? -0.542 8.239 3.070 1.00 93.06 102 LEU A CA 1
ATOM 842 C C . LEU A 1 102 ? -1.836 7.790 2.379 1.00 93.06 102 LEU A C 1
ATOM 844 O O . LEU A 1 102 ? -2.760 8.581 2.190 1.00 93.06 102 LEU A O 1
ATOM 848 N N . SER A 1 103 ? -1.929 6.499 2.065 1.00 91.94 103 SER A N 1
ATOM 849 C CA . SER A 1 103 ? -3.093 5.882 1.426 1.00 91.94 103 SER A CA 1
ATOM 850 C C . SER A 1 103 ? -4.374 6.046 2.239 1.00 91.94 103 SER A C 1
ATOM 852 O O . SER A 1 103 ? -5.445 6.271 1.682 1.00 91.94 103 SER A O 1
ATOM 854 N N . ARG A 1 104 ? -4.266 5.974 3.570 1.00 88.19 104 ARG A N 1
ATOM 855 C CA . ARG A 1 104 ? -5.389 6.164 4.494 1.00 88.19 104 ARG A CA 1
ATOM 856 C C . ARG A 1 104 ? -5.936 7.594 4.476 1.00 88.19 104 ARG A C 1
ATOM 858 O O . ARG A 1 104 ? -7.121 7.796 4.729 1.00 88.19 104 ARG A O 1
ATOM 865 N N . GLN A 1 105 ? -5.087 8.576 4.179 1.00 88.56 105 GLN A N 1
ATOM 866 C CA . GLN A 1 105 ? -5.431 10.002 4.180 1.00 88.56 105 GLN A CA 1
ATOM 867 C C . GLN A 1 105 ? -5.940 10.502 2.819 1.00 88.56 105 GLN A C 1
ATOM 869 O O . GLN A 1 105 ? -6.440 11.622 2.715 1.00 88.56 105 GLN A O 1
ATOM 874 N N . LEU A 1 106 ? -5.797 9.693 1.770 1.00 91.25 106 LEU A N 1
ATOM 875 C CA . LEU A 1 106 ? -6.117 10.048 0.395 1.00 91.25 106 LEU A CA 1
ATOM 876 C C . LEU A 1 106 ? -7.357 9.295 -0.093 1.00 91.25 106 LEU A C 1
ATOM 878 O O . LEU A 1 106 ? -7.344 8.070 -0.225 1.00 91.25 106 LEU A O 1
ATOM 882 N N . SER A 1 107 ? -8.417 10.029 -0.432 1.00 89.44 107 SER A N 1
ATOM 883 C CA . SER A 1 107 ? -9.588 9.461 -1.107 1.00 89.44 107 SER A CA 1
ATOM 884 C C . SER A 1 107 ? -9.233 8.947 -2.504 1.00 89.44 107 SER A C 1
ATOM 886 O O . SER A 1 107 ? -8.328 9.476 -3.150 1.00 89.44 107 SER A O 1
ATOM 888 N N . GLU A 1 108 ? -9.972 7.941 -2.982 1.00 92.38 108 GLU A N 1
ATOM 889 C CA . GLU A 1 108 ? -9.763 7.295 -4.292 1.00 92.38 108 GLU A CA 1
ATOM 890 C C . GLU A 1 108 ? -8.362 6.684 -4.484 1.00 92.38 108 GLU A C 1
ATOM 892 O O . GLU A 1 108 ? -7.863 6.563 -5.606 1.00 92.38 108 GLU A O 1
ATOM 897 N N . THR A 1 109 ? -7.717 6.307 -3.378 1.00 94.62 109 THR A N 1
ATOM 898 C CA . THR A 1 109 ? -6.504 5.489 -3.401 1.00 94.62 109 THR A CA 1
ATOM 899 C C . THR A 1 109 ? -6.875 4.026 -3.546 1.00 94.62 109 THR A C 1
ATOM 901 O O . THR A 1 109 ? -7.799 3.551 -2.889 1.00 94.62 109 THR A O 1
ATOM 904 N N . ASN A 1 110 ? -6.120 3.312 -4.368 1.00 92.62 110 ASN A N 1
ATOM 905 C CA . ASN A 1 110 ? -6.259 1.889 -4.605 1.00 92.62 110 ASN A CA 1
ATOM 906 C C . ASN A 1 110 ? -4.886 1.219 -4.518 1.00 92.62 110 ASN A C 1
ATOM 908 O O . ASN A 1 110 ? -3.857 1.827 -4.820 1.00 92.62 110 ASN A O 1
ATOM 912 N N . ILE A 1 111 ? -4.893 -0.036 -4.083 1.00 91.81 111 ILE A N 1
ATOM 913 C CA . ILE A 1 111 ? -3.709 -0.882 -3.981 1.00 91.81 111 ILE A CA 1
ATOM 914 C C . ILE A 1 111 ? -4.058 -2.227 -4.604 1.00 91.81 111 ILE A C 1
ATOM 916 O O . ILE A 1 111 ? -5.138 -2.761 -4.357 1.00 91.81 111 ILE A O 1
ATOM 920 N N . ALA A 1 112 ? -3.146 -2.767 -5.399 1.00 89.19 112 ALA A N 1
ATOM 921 C CA . ALA A 1 112 ? -3.248 -4.091 -5.978 1.00 89.19 112 ALA A CA 1
ATOM 922 C C . ALA A 1 112 ? -1.931 -4.842 -5.813 1.00 89.19 112 ALA A C 1
ATOM 924 O O . ALA A 1 112 ? -0.844 -4.260 -5.811 1.00 89.19 112 ALA A O 1
ATOM 925 N N . PHE A 1 113 ? -2.062 -6.156 -5.707 1.00 87.44 113 PHE A N 1
ATOM 926 C CA . PHE A 1 113 ? -0.958 -7.088 -5.768 1.00 87.44 113 PHE A CA 1
ATOM 927 C C . PHE A 1 113 ? -1.178 -7.973 -6.988 1.00 87.44 113 PHE A C 1
ATOM 929 O O . PHE A 1 113 ? -2.108 -8.775 -7.009 1.00 87.44 113 PHE A O 1
ATOM 936 N N . ALA A 1 114 ? -0.413 -7.731 -8.050 1.00 87.69 114 ALA A N 1
ATOM 937 C CA . ALA A 1 114 ? -0.729 -8.237 -9.379 1.00 87.69 114 ALA A CA 1
ATOM 938 C C . ALA A 1 114 ? 0.255 -9.321 -9.832 1.00 87.69 114 ALA A C 1
ATOM 940 O O . ALA A 1 114 ? 1.477 -9.153 -9.760 1.00 87.69 114 ALA A O 1
ATOM 941 N N . GLY A 1 115 ? -0.307 -10.434 -10.308 1.00 89.44 115 GLY A N 1
ATOM 942 C CA . GLY A 1 115 ? 0.401 -11.546 -10.931 1.00 89.44 115 GLY A CA 1
ATOM 943 C C . GLY A 1 115 ? 0.236 -11.569 -12.453 1.00 89.44 115 GLY A C 1
ATOM 944 O O . GLY A 1 115 ? -0.180 -10.588 -13.074 1.00 89.44 115 GLY A O 1
ATOM 945 N N . ALA A 1 116 ? 0.585 -12.706 -13.063 1.00 88.38 116 ALA A N 1
ATOM 946 C CA . ALA A 1 116 ? 0.610 -12.869 -14.523 1.00 88.38 116 ALA A CA 1
ATOM 947 C C . ALA A 1 116 ? -0.792 -12.779 -15.146 1.00 88.38 116 ALA A C 1
ATOM 949 O O . ALA A 1 116 ? -0.951 -12.407 -16.302 1.00 88.38 116 ALA A O 1
ATOM 950 N N . ASP A 1 117 ? -1.813 -13.061 -14.349 1.00 89.88 117 ASP A N 1
ATOM 951 C CA . ASP A 1 117 ? -3.225 -12.958 -14.689 1.00 89.88 117 ASP A CA 1
ATOM 952 C C . ASP A 1 117 ? -3.731 -11.514 -14.824 1.00 89.88 117 ASP A C 1
ATOM 954 O O . ASP A 1 117 ? -4.769 -11.299 -15.443 1.00 89.88 117 ASP A O 1
ATOM 958 N N . ILE A 1 118 ? -3.014 -10.535 -14.262 1.00 89.38 118 ILE A N 1
ATOM 959 C CA . ILE A 1 118 ? -3.409 -9.117 -14.269 1.00 89.38 118 ILE A CA 1
ATOM 960 C C . ILE A 1 118 ? -2.450 -8.270 -15.107 1.00 89.38 118 ILE A C 1
ATOM 962 O O . ILE A 1 118 ? -2.886 -7.346 -15.789 1.00 89.38 118 ILE A O 1
ATOM 966 N N . VAL A 1 119 ? -1.149 -8.567 -15.060 1.00 90.75 119 VAL A N 1
ATOM 967 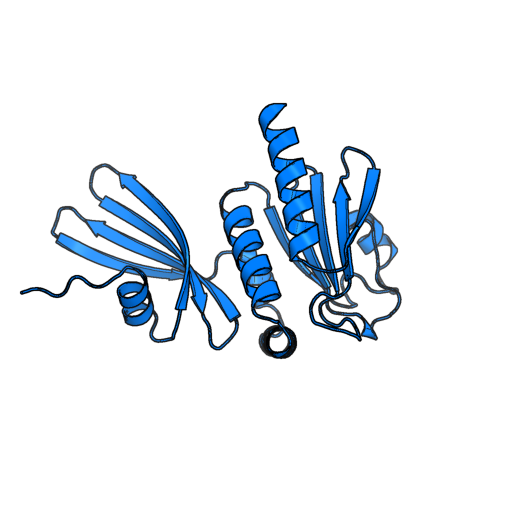C CA . VAL A 1 119 ? -0.118 -7.786 -15.762 1.00 90.75 119 VAL A CA 1
ATOM 968 C C . VAL A 1 119 ? 0.769 -8.629 -16.679 1.00 90.75 119 VAL A C 1
ATOM 970 O O . VAL A 1 119 ? 1.764 -8.114 -17.159 1.00 90.75 119 VAL A O 1
ATOM 973 N N . GLY A 1 120 ? 0.475 -9.904 -16.933 1.00 91.31 120 GLY A N 1
ATOM 974 C CA . GLY A 1 120 ? 1.308 -10.752 -17.796 1.00 91.31 120 GLY A CA 1
ATOM 975 C C . GLY A 1 120 ? 1.138 -10.491 -19.297 1.00 91.31 120 GLY A C 1
ATOM 976 O O . GLY A 1 120 ? 0.239 -9.769 -19.731 1.00 91.31 120 GLY A O 1
ATOM 977 N N . GLU A 1 121 ? 1.984 -11.133 -20.113 1.00 91.38 121 GLU A N 1
ATOM 978 C CA . GLU A 1 121 ? 1.927 -11.051 -21.585 1.00 91.38 121 GLU A CA 1
ATOM 979 C C . GLU A 1 121 ? 0.547 -11.452 -22.142 1.00 91.38 121 GLU A C 1
ATOM 981 O O . GLU A 1 121 ? 0.056 -10.833 -23.086 1.00 91.38 121 GLU A O 1
ATOM 986 N N . GLU A 1 122 ? -0.116 -12.442 -21.534 1.00 92.25 122 GLU A N 1
ATOM 987 C CA . GLU A 1 122 ? -1.426 -12.937 -21.985 1.00 92.25 122 GLU A CA 1
ATOM 988 C C . GLU A 1 122 ? -2.557 -11.899 -21.862 1.00 92.25 122 GLU A C 1
ATOM 990 O O . GLU A 1 122 ? -3.551 -11.990 -22.586 1.00 92.25 122 GLU A O 1
ATOM 995 N N . VAL A 1 123 ? -2.399 -10.906 -20.981 1.00 92.44 123 VAL A N 1
ATOM 996 C CA . VAL A 1 123 ? -3.381 -9.841 -20.702 1.00 92.44 123 VAL A CA 1
ATOM 997 C C . VAL A 1 123 ? -2.831 -8.445 -21.012 1.00 92.44 123 VAL A C 1
ATOM 999 O O . VAL A 1 123 ? -3.382 -7.445 -20.557 1.00 92.44 123 VAL A O 1
ATOM 1002 N N . ALA A 1 124 ? -1.758 -8.360 -21.806 1.00 92.50 124 ALA A N 1
ATOM 1003 C CA . ALA A 1 124 ? -1.003 -7.128 -22.024 1.00 92.50 124 ALA A CA 1
ATOM 1004 C C . ALA A 1 124 ? -1.868 -5.934 -22.463 1.00 92.50 124 ALA A C 1
ATOM 1006 O O . ALA A 1 124 ? -1.680 -4.841 -21.941 1.00 92.50 124 ALA A O 1
ATOM 1007 N N . ASP A 1 125 ? -2.833 -6.122 -23.370 1.00 94.69 125 ASP A N 1
ATOM 1008 C CA . ASP A 1 125 ? -3.706 -5.029 -23.826 1.00 94.69 125 ASP A CA 1
ATOM 1009 C C . ASP A 1 125 ? -4.551 -4.447 -22.669 1.00 94.69 125 ASP A C 1
ATOM 1011 O O . ASP A 1 125 ? -4.605 -3.232 -22.489 1.00 94.69 125 ASP A O 1
ATOM 1015 N N . GLU A 1 126 ? -5.153 -5.301 -21.832 1.00 92.50 126 GLU A N 1
ATOM 1016 C CA . GLU A 1 126 ? -5.957 -4.875 -20.673 1.00 92.50 126 GLU A CA 1
ATOM 1017 C C . GLU A 1 126 ? -5.087 -4.270 -19.561 1.00 92.50 126 GLU A C 1
ATOM 1019 O O . GLU A 1 126 ? -5.469 -3.278 -18.930 1.00 92.50 126 GLU A O 1
ATOM 1024 N N . ALA A 1 127 ? -3.895 -4.832 -19.351 1.00 90.88 127 ALA A N 1
ATOM 1025 C CA . ALA A 1 127 ? -2.915 -4.322 -18.402 1.00 90.88 127 ALA A CA 1
ATOM 1026 C C . ALA A 1 127 ? -2.410 -2.927 -18.807 1.00 90.88 127 ALA A C 1
ATOM 1028 O O . ALA A 1 127 ? -2.365 -2.017 -17.977 1.00 90.88 127 ALA A O 1
ATOM 1029 N N . MET A 1 128 ? -2.113 -2.720 -20.094 1.00 90.50 128 MET A N 1
ATOM 1030 C CA . MET A 1 128 ? -1.735 -1.415 -20.640 1.00 90.50 128 MET A CA 1
ATOM 1031 C C . MET A 1 128 ? -2.871 -0.398 -20.504 1.00 90.50 128 MET A C 1
ATOM 1033 O O . MET A 1 128 ? -2.617 0.726 -20.077 1.00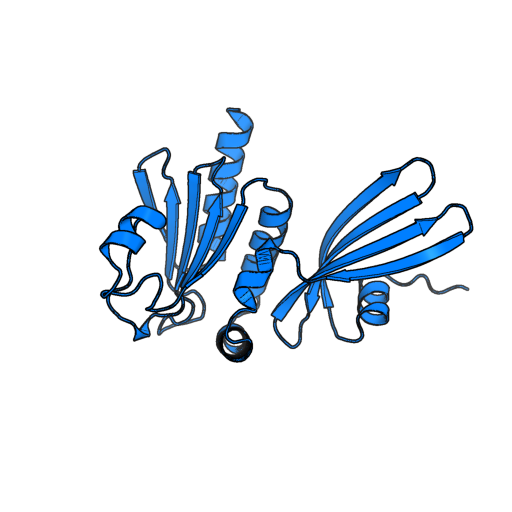 90.50 128 MET A O 1
ATOM 1037 N N . ASP A 1 129 ? -4.113 -0.785 -20.799 1.00 88.31 129 ASP A N 1
ATOM 1038 C CA . ASP A 1 129 ? -5.275 0.103 -20.665 1.00 88.31 129 ASP A CA 1
ATOM 1039 C C . ASP A 1 129 ? -5.558 0.486 -19.199 1.00 88.31 129 ASP A C 1
ATOM 1041 O O . ASP A 1 129 ? -5.964 1.615 -18.913 1.00 88.31 129 ASP A O 1
ATOM 1045 N N . THR A 1 130 ? -5.334 -0.434 -18.257 1.00 85.62 130 THR A N 1
ATOM 1046 C CA . THR A 1 130 ? -5.663 -0.238 -16.834 1.00 85.62 130 THR A CA 1
ATOM 1047 C C . THR A 1 130 ? -4.522 0.417 -16.056 1.00 85.62 130 THR A C 1
ATOM 1049 O O . THR A 1 130 ? -4.717 1.394 -15.327 1.00 85.62 130 THR A O 1
ATOM 1052 N N . PHE A 1 131 ? -3.312 -0.117 -16.197 1.00 86.38 131 PHE A N 1
ATOM 1053 C CA . PHE A 1 131 ? -2.151 0.255 -15.394 1.00 86.38 131 PHE A CA 1
ATOM 1054 C C . PHE A 1 131 ? -1.110 1.056 -16.174 1.00 86.38 131 PHE A C 1
ATOM 1056 O O . PHE A 1 131 ? -0.278 1.704 -15.547 1.00 86.38 131 PHE A O 1
ATOM 1063 N N . GLY A 1 132 ? -1.176 1.080 -17.509 1.00 85.81 132 GLY A N 1
ATOM 1064 C CA . GLY A 1 132 ? -0.183 1.747 -18.357 1.00 85.81 132 GLY A CA 1
ATOM 1065 C C . GLY A 1 132 ? 1.071 0.911 -18.621 1.00 85.81 132 GLY A C 1
ATOM 1066 O O . GLY A 1 132 ? 2.004 1.406 -19.251 1.00 85.81 132 GLY A O 1
ATOM 1067 N N . PHE A 1 133 ? 1.111 -0.339 -18.152 1.00 89.44 133 PHE A N 1
ATOM 1068 C CA . PHE A 1 133 ? 2.231 -1.256 -18.352 1.00 89.44 133 PHE A CA 1
ATOM 1069 C C . PHE A 1 133 ? 1.772 -2.722 -18.310 1.00 89.44 133 PHE A C 1
ATOM 1071 O O . PHE A 1 133 ? 0.691 -3.034 -17.812 1.00 89.44 133 PHE A O 1
ATOM 1078 N N . TYR A 1 134 ? 2.631 -3.619 -18.793 1.00 92.31 134 TYR A N 1
ATOM 1079 C CA . TYR A 1 134 ? 2.552 -5.060 -18.560 1.00 92.31 134 TYR A CA 1
ATOM 1080 C C . TYR A 1 134 ? 3.964 -5.607 -18.302 1.00 92.31 134 TYR A C 1
ATOM 1082 O O . TYR A 1 134 ? 4.968 -4.975 -18.641 1.00 92.31 134 TYR A O 1
ATOM 1090 N N . VAL A 1 135 ? 4.039 -6.783 -17.696 1.00 90.50 135 VAL A N 1
ATOM 1091 C CA . VAL A 1 135 ? 5.252 -7.509 -17.342 1.00 90.50 135 VAL A CA 1
ATOM 1092 C C . VAL A 1 135 ? 5.388 -8.714 -18.280 1.00 90.50 135 VAL A C 1
ATOM 1094 O O . VAL A 1 135 ? 4.651 -9.689 -18.138 1.00 90.50 135 VAL A O 1
ATOM 1097 N N . PRO A 1 136 ? 6.319 -8.674 -19.250 1.00 88.19 136 PRO A N 1
ATOM 1098 C CA . PRO A 1 136 ? 6.531 -9.789 -20.172 1.00 88.19 136 PRO A CA 1
ATOM 1099 C C . PRO A 1 136 ? 7.225 -10.989 -19.512 1.00 88.19 136 PRO A C 1
ATOM 1101 O O . PRO A 1 136 ? 7.092 -12.109 -19.991 1.00 88.19 136 PRO A O 1
ATOM 1104 N N . ASP A 1 137 ? 7.990 -10.761 -18.442 1.00 89.50 137 ASP A N 1
ATOM 1105 C CA . ASP A 1 137 ? 8.727 -11.803 -17.727 1.00 89.50 137 ASP A CA 1
ATOM 1106 C C . ASP A 1 137 ? 8.049 -12.134 -16.392 1.00 89.50 137 ASP A C 1
ATOM 1108 O O . ASP A 1 137 ? 8.147 -11.380 -15.421 1.00 89.50 137 ASP A O 1
ATOM 1112 N N . GLU A 1 138 ? 7.371 -13.281 -16.332 1.00 86.50 138 GLU A N 1
ATOM 1113 C CA . GLU A 1 138 ? 6.673 -13.740 -15.128 1.00 86.50 138 GLU A CA 1
ATOM 1114 C C . GLU A 1 138 ? 7.606 -13.975 -13.930 1.00 86.50 138 GLU A C 1
ATOM 1116 O O . GLU A 1 138 ? 7.143 -14.001 -12.787 1.00 86.50 138 GLU A O 1
ATOM 1121 N N . GLU A 1 139 ? 8.921 -14.121 -14.139 1.00 86.62 139 GLU A N 1
ATOM 1122 C CA . GLU A 1 139 ? 9.863 -14.280 -13.029 1.00 86.62 139 GLU A CA 1
ATOM 1123 C C . GLU A 1 139 ? 9.940 -13.032 -12.140 1.00 86.62 139 GLU A C 1
ATOM 1125 O O . GLU A 1 139 ? 10.238 -13.174 -10.952 1.00 86.62 139 GLU A O 1
ATOM 1130 N N . LEU A 1 140 ? 9.609 -11.853 -12.685 1.00 85.44 140 LEU A N 1
ATOM 1131 C CA . LEU A 1 140 ? 9.587 -10.560 -11.989 1.00 85.44 140 LEU A CA 1
ATOM 1132 C C . LEU A 1 140 ? 8.295 -10.313 -11.192 1.00 85.44 140 LEU A C 1
ATOM 1134 O O . LEU A 1 140 ? 8.175 -9.296 -10.506 1.00 85.44 140 LEU A O 1
ATOM 1138 N N . LEU A 1 141 ? 7.326 -11.226 -11.280 1.00 88.12 141 LEU A N 1
ATOM 1139 C CA . LEU A 1 141 ? 6.043 -11.140 -10.589 1.00 88.12 141 LEU A CA 1
ATOM 1140 C C . LEU A 1 141 ? 6.109 -11.781 -9.194 1.00 88.12 141 LEU A C 1
ATOM 1142 O O . LEU A 1 141 ? 6.829 -12.764 -8.989 1.00 88.12 141 LEU A O 1
ATOM 1146 N N . PRO A 1 142 ? 5.322 -11.287 -8.225 1.00 88.81 142 PRO A N 1
ATOM 1147 C CA . PRO A 1 142 ? 4.268 -10.279 -8.365 1.00 88.81 142 PRO A CA 1
ATOM 1148 C C . PRO A 1 142 ? 4.784 -8.835 -8.294 1.00 88.81 142 PRO A C 1
ATOM 1150 O O . PRO A 1 142 ? 5.868 -8.555 -7.771 1.00 88.81 142 PRO A O 1
ATOM 1153 N N . VAL A 1 143 ? 3.954 -7.911 -8.778 1.00 90.50 143 VAL A N 1
ATOM 1154 C CA . VAL A 1 143 ? 4.151 -6.465 -8.620 1.00 90.50 143 VAL A CA 1
ATOM 1155 C C . VAL A 1 143 ? 3.163 -5.893 -7.613 1.00 90.50 143 VAL A C 1
ATOM 1157 O O . VAL A 1 143 ? 1.987 -6.254 -7.579 1.00 90.50 143 VAL A O 1
ATOM 1160 N N . PHE A 1 144 ? 3.639 -4.957 -6.806 1.00 91.75 144 PHE A N 1
ATOM 1161 C CA . PH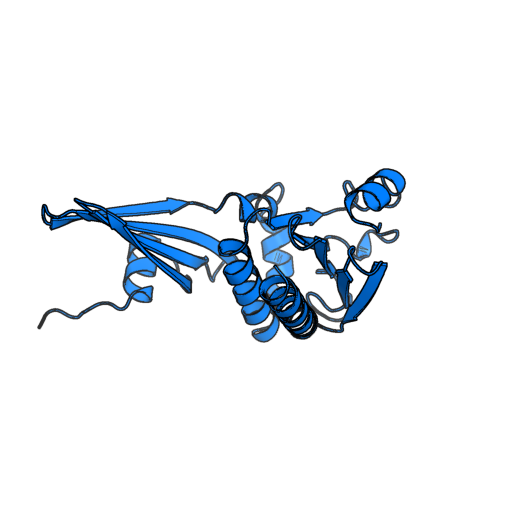E A 1 144 ? 2.795 -4.114 -5.977 1.00 91.75 144 PHE A CA 1
ATOM 1162 C C . PHE A 1 144 ? 2.449 -2.846 -6.753 1.00 91.75 144 PHE A C 1
ATOM 1164 O O . PHE A 1 144 ? 3.341 -2.185 -7.284 1.00 91.75 144 PHE A O 1
ATOM 1171 N N . ILE A 1 145 ? 1.169 -2.494 -6.806 1.00 93.44 145 ILE A N 1
ATOM 1172 C CA . ILE A 1 145 ? 0.686 -1.316 -7.523 1.00 93.44 145 ILE A CA 1
ATOM 1173 C C . ILE A 1 145 ? -0.130 -0.467 -6.560 1.00 93.44 145 ILE A C 1
ATOM 1175 O O . ILE A 1 145 ? -1.109 -0.925 -5.980 1.00 93.44 145 ILE A O 1
ATOM 1179 N N . TRP A 1 146 ? 0.252 0.792 -6.429 1.00 95.06 146 TRP A N 1
ATOM 1180 C CA . TRP A 1 146 ? -0.490 1.829 -5.734 1.00 95.06 146 TRP A CA 1
ATOM 1181 C C . TRP A 1 146 ? -0.905 2.888 -6.746 1.00 95.06 146 TRP A C 1
ATOM 1183 O O . TRP A 1 146 ? -0.088 3.300 -7.569 1.00 95.06 146 TRP A O 1
ATOM 1193 N N . TRP A 1 147 ? -2.148 3.358 -6.692 1.00 95.25 147 TRP A N 1
ATOM 1194 C CA . TRP A 1 147 ? -2.571 4.495 -7.504 1.00 95.25 147 TRP A CA 1
ATOM 1195 C C . TRP A 1 147 ? -3.640 5.330 -6.826 1.00 95.25 147 TRP A C 1
ATOM 1197 O O . TRP A 1 147 ? -4.433 4.836 -6.024 1.00 95.25 147 TRP A O 1
ATOM 1207 N N . ASN A 1 148 ? -3.692 6.605 -7.193 1.00 95.81 148 ASN A N 1
ATOM 1208 C CA . ASN A 1 148 ? -4.738 7.510 -6.753 1.00 95.81 148 ASN A CA 1
ATOM 1209 C C . ASN A 1 148 ? -5.434 8.158 -7.952 1.00 95.81 148 ASN A C 1
ATOM 1211 O O . ASN A 1 148 ? -4.785 8.820 -8.759 1.00 95.81 148 ASN A O 1
ATOM 1215 N N . LEU A 1 149 ? -6.758 8.001 -8.046 1.00 93.19 149 LEU A N 1
ATOM 1216 C CA . LEU A 1 149 ? -7.532 8.509 -9.186 1.00 93.19 149 LEU A CA 1
ATOM 1217 C C . LEU A 1 149 ? -7.701 10.033 -9.166 1.00 93.19 149 LEU A C 1
ATOM 1219 O O . LEU A 1 149 ? -7.801 10.643 -10.225 1.00 93.19 149 LEU A O 1
ATOM 1223 N N . ASN A 1 150 ? -7.714 10.656 -7.985 1.00 94.12 150 ASN A N 1
ATOM 1224 C CA . ASN A 1 150 ? -7.867 12.109 -7.869 1.00 94.12 150 ASN A CA 1
ATOM 1225 C C . ASN A 1 150 ? -6.606 12.846 -8.320 1.00 94.12 150 ASN A C 1
ATOM 1227 O O . ASN A 1 150 ? -6.699 13.880 -8.973 1.00 94.12 150 ASN A O 1
ATOM 1231 N N . TYR A 1 151 ? -5.437 12.312 -7.966 1.00 95.19 151 TYR A N 1
ATOM 1232 C CA . TYR A 1 151 ? -4.147 12.899 -8.328 1.00 95.19 151 TYR A CA 1
ATOM 1233 C C . TYR A 1 151 ? -3.563 12.321 -9.616 1.00 95.19 151 TYR A C 1
ATOM 1235 O O . TYR A 1 151 ? -2.604 12.881 -10.130 1.00 95.19 151 TYR A O 1
ATOM 1243 N N . GLN A 1 152 ? -4.135 11.233 -10.142 1.00 94.69 152 GLN A N 1
ATOM 1244 C CA . GLN A 1 152 ? -3.656 10.529 -11.335 1.00 94.69 152 GLN A CA 1
ATOM 1245 C C . GLN A 1 152 ? -2.168 10.136 -11.228 1.00 94.69 152 GLN A C 1
ATOM 1247 O O . GLN A 1 152 ? -1.384 10.295 -12.159 1.00 94.69 152 GLN A O 1
ATOM 1252 N N . LEU A 1 153 ? -1.777 9.647 -10.046 1.00 96.25 153 LEU A N 1
ATOM 1253 C CA . LEU A 1 153 ? -0.415 9.208 -9.731 1.00 96.25 153 LEU A CA 1
ATOM 1254 C C . LEU A 1 153 ? -0.390 7.705 -9.469 1.00 96.25 153 LEU A C 1
ATOM 1256 O O . LEU A 1 153 ? -1.315 7.185 -8.834 1.00 96.25 153 LEU A O 1
ATOM 1260 N N . LYS A 1 154 ? 0.685 7.028 -9.888 1.00 96.06 154 LYS A N 1
ATOM 1261 C CA . LYS A 1 154 ? 0.910 5.597 -9.634 1.00 96.06 154 LYS A CA 1
ATOM 1262 C C . LYS A 1 154 ? 2.324 5.326 -9.130 1.00 96.06 154 LYS A C 1
ATOM 1264 O O . LYS A 1 154 ? 3.281 5.972 -9.550 1.00 96.06 154 LYS A O 1
ATOM 1269 N N . VAL A 1 155 ? 2.444 4.337 -8.252 1.00 96.50 155 VAL A N 1
ATOM 1270 C CA . VAL A 1 155 ? 3.707 3.726 -7.829 1.00 96.50 155 VAL A CA 1
ATOM 1271 C C . VAL A 1 155 ? 3.596 2.231 -8.088 1.00 96.50 155 VAL A C 1
ATOM 1273 O O . VAL A 1 155 ? 2.676 1.585 -7.593 1.00 96.50 155 VAL A O 1
ATOM 1276 N N . ILE A 1 156 ? 4.524 1.684 -8.861 1.00 94.31 156 ILE A N 1
ATOM 1277 C CA . ILE A 1 156 ? 4.566 0.274 -9.250 1.00 94.31 156 ILE A CA 1
ATOM 1278 C C . ILE A 1 156 ? 5.916 -0.277 -8.813 1.00 94.31 156 ILE A C 1
ATOM 1280 O O . ILE A 1 156 ? 6.948 0.270 -9.182 1.00 94.31 156 ILE A O 1
ATOM 1284 N N . ALA A 1 157 ? 5.929 -1.351 -8.035 1.00 92.88 157 ALA A N 1
ATOM 1285 C CA . ALA A 1 157 ? 7.150 -1.929 -7.495 1.00 92.88 157 ALA A CA 1
ATOM 1286 C C . ALA A 1 157 ? 7.241 -3.425 -7.795 1.00 92.88 157 ALA A C 1
ATOM 1288 O O . ALA A 1 157 ? 6.333 -4.192 -7.466 1.00 92.88 157 ALA A O 1
ATOM 1289 N N . TYR A 1 158 ? 8.373 -3.847 -8.358 1.00 90.00 158 TYR A N 1
ATOM 1290 C CA . TYR A 1 158 ? 8.689 -5.258 -8.570 1.00 90.00 158 TYR A CA 1
ATOM 1291 C C . TYR A 1 158 ? 9.220 -5.863 -7.274 1.00 90.00 158 TYR A C 1
ATOM 1293 O O . TYR A 1 158 ? 10.365 -5.625 -6.886 1.00 90.00 158 TYR A O 1
ATOM 1301 N N . PHE A 1 159 ? 8.392 -6.633 -6.568 1.00 85.44 159 PHE A N 1
ATOM 1302 C CA . PHE A 1 159 ? 8.784 -7.175 -5.263 1.00 85.44 159 PHE A CA 1
ATOM 1303 C C . PHE A 1 159 ? 9.732 -8.361 -5.382 1.00 85.44 159 PHE A C 1
ATOM 1305 O O . PHE A 1 159 ? 10.571 -8.548 -4.506 1.00 85.44 159 PHE A O 1
ATOM 1312 N N . LYS A 1 160 ? 9.667 -9.094 -6.495 1.00 80.19 160 LYS A N 1
ATOM 1313 C CA . LYS A 1 160 ? 10.570 -10.201 -6.810 1.00 80.19 160 LYS A CA 1
ATOM 1314 C C . LYS A 1 160 ? 11.713 -9.764 -7.736 1.00 80.19 160 LYS A C 1
ATOM 1316 O O . LYS A 1 160 ? 12.006 -10.407 -8.741 1.00 80.19 160 LYS A O 1
ATOM 1321 N N . HIS A 1 161 ? 12.344 -8.633 -7.426 1.00 78.69 161 HIS A N 1
ATOM 1322 C CA . HIS A 1 161 ? 13.492 -8.163 -8.198 1.00 78.69 161 HIS A CA 1
ATOM 1323 C C . HIS A 1 161 ? 14.750 -8.981 -7.832 1.00 78.69 161 HIS A C 1
ATOM 1325 O O . HIS A 1 161 ? 14.991 -9.203 -6.645 1.00 78.69 161 HIS A O 1
ATOM 1331 N N . PRO A 1 162 ? 15.596 -9.391 -8.802 1.00 75.12 162 PRO A N 1
ATOM 1332 C CA . PRO A 1 162 ? 16.727 -10.298 -8.555 1.00 75.12 162 PRO A CA 1
ATOM 1333 C C . PRO A 1 162 ? 17.709 -9.851 -7.463 1.00 75.12 162 PRO A C 1
ATOM 1335 O O . PRO A 1 162 ? 18.350 -10.684 -6.825 1.00 75.12 162 PRO A O 1
ATOM 1338 N N . ASP A 1 163 ? 17.850 -8.538 -7.276 1.00 77.56 163 ASP A N 1
ATOM 1339 C CA . ASP A 1 163 ? 18.859 -7.958 -6.386 1.00 77.56 163 ASP A CA 1
ATOM 1340 C C . ASP A 1 163 ? 18.366 -7.660 -4.958 1.00 77.56 163 ASP A C 1
ATOM 1342 O O . ASP A 1 163 ? 19.195 -7.588 -4.048 1.00 77.56 163 ASP A O 1
ATOM 1346 N N . ARG A 1 164 ? 17.060 -7.411 -4.756 1.00 81.75 164 ARG A N 1
ATOM 1347 C CA . ARG A 1 164 ? 16.455 -7.013 -3.463 1.00 81.75 164 ARG A CA 1
ATOM 1348 C C . ARG A 1 164 ? 14.938 -6.839 -3.566 1.00 81.75 164 ARG A C 1
ATOM 1350 O O . ARG A 1 164 ? 14.425 -6.559 -4.648 1.00 81.75 164 ARG A O 1
ATOM 1357 N N . PHE A 1 165 ? 14.259 -6.861 -2.420 1.00 86.31 165 PHE A N 1
ATOM 1358 C CA . PHE A 1 165 ? 12.861 -6.449 -2.288 1.00 86.31 165 PHE A CA 1
ATOM 1359 C C . PHE A 1 165 ? 12.630 -5.053 -2.894 1.00 86.31 165 PHE A C 1
ATOM 1361 O O . PHE A 1 165 ? 13.355 -4.111 -2.574 1.00 86.31 165 PHE A O 1
ATOM 1368 N N . ALA A 1 166 ? 11.640 -4.932 -3.786 1.00 87.75 166 ALA A N 1
ATOM 1369 C CA . ALA A 1 166 ? 11.279 -3.679 -4.459 1.00 87.75 166 ALA A CA 1
ATOM 1370 C C . ALA A 1 166 ? 12.475 -2.941 -5.109 1.00 87.75 166 ALA A C 1
ATOM 1372 O O . ALA A 1 166 ? 12.603 -1.718 -5.015 1.00 87.75 166 ALA A O 1
ATOM 1373 N N . GLY A 1 167 ? 13.379 -3.699 -5.743 1.00 83.88 167 GLY A N 1
ATOM 1374 C CA . GLY A 1 167 ? 14.647 -3.186 -6.279 1.00 83.88 167 GLY A CA 1
ATOM 1375 C C . GLY A 1 167 ? 14.537 -2.262 -7.491 1.00 83.88 167 GLY A C 1
ATOM 1376 O O . GLY A 1 167 ? 15.479 -1.513 -7.757 1.00 83.88 167 GLY A O 1
ATOM 1377 N N . GLU A 1 168 ? 13.395 -2.285 -8.173 1.00 90.25 168 GLU A N 1
ATOM 1378 C CA . GLU A 1 168 ? 13.017 -1.336 -9.213 1.00 90.25 168 GLU A CA 1
ATOM 1379 C C . GLU A 1 168 ? 11.582 -0.874 -8.945 1.00 90.25 168 GLU A C 1
ATOM 1381 O O . GLU A 1 168 ? 10.672 -1.690 -8.756 1.00 90.25 168 GLU A O 1
ATOM 1386 N N . VAL A 1 169 ? 11.396 0.445 -8.886 1.00 94.19 169 VAL A N 1
ATOM 1387 C CA . VAL A 1 169 ? 10.102 1.068 -8.607 1.00 94.19 169 VAL A CA 1
ATOM 1388 C C . VAL A 1 169 ? 9.825 2.136 -9.649 1.00 94.19 169 VAL A C 1
ATOM 1390 O O . VAL A 1 169 ? 10.575 3.101 -9.779 1.00 94.19 169 VAL A O 1
ATOM 1393 N N . MET A 1 170 ? 8.735 1.980 -10.385 1.00 94.94 170 MET A N 1
ATOM 1394 C CA . MET A 1 170 ? 8.251 2.968 -11.335 1.00 94.94 170 MET A CA 1
ATOM 1395 C C . MET A 1 170 ? 7.297 3.934 -10.633 1.00 94.94 170 MET A C 1
ATOM 1397 O O . MET A 1 170 ? 6.420 3.532 -9.869 1.00 94.94 170 MET A O 1
ATOM 1401 N N . PHE A 1 171 ? 7.457 5.217 -10.919 1.00 96.44 171 PHE A N 1
ATOM 1402 C CA . PHE A 1 171 ? 6.522 6.273 -10.564 1.00 96.44 171 PHE A CA 1
ATOM 1403 C C . PHE A 1 171 ? 5.949 6.858 -11.851 1.00 96.44 171 PHE A C 1
ATOM 1405 O O . PHE A 1 171 ? 6.708 7.248 -12.739 1.00 96.44 171 PHE A O 1
ATOM 1412 N N . GLN A 1 172 ? 4.627 6.935 -11.944 1.00 95.62 172 GLN A N 1
ATOM 1413 C CA . GLN A 1 172 ? 3.929 7.451 -13.116 1.00 95.62 172 GLN A CA 1
ATOM 1414 C C . GLN A 1 172 ? 3.022 8.614 -12.724 1.00 95.62 172 GLN A C 1
ATOM 1416 O O . GLN A 1 172 ? 2.277 8.537 -11.743 1.00 95.62 172 GLN A O 1
ATOM 1421 N N . ASP A 1 173 ? 3.091 9.679 -13.516 1.00 95.75 173 ASP A N 1
ATOM 1422 C CA . ASP A 1 173 ? 2.247 10.862 -13.421 1.00 95.75 173 ASP A CA 1
ATOM 1423 C C . ASP A 1 173 ? 1.443 11.016 -14.713 1.00 95.75 173 ASP A C 1
ATOM 1425 O O . ASP A 1 173 ? 1.936 11.509 -15.732 1.00 95.75 173 ASP A O 1
ATOM 1429 N N . ASP A 1 174 ? 0.182 10.591 -14.664 1.00 93.00 174 ASP A N 1
ATOM 1430 C CA . ASP A 1 174 ? -0.706 10.601 -15.827 1.00 93.00 174 ASP A CA 1
ATOM 1431 C C . ASP A 1 174 ? -1.153 12.032 -16.194 1.00 93.00 174 ASP A C 1
ATOM 1433 O O . ASP A 1 174 ? -1.649 12.259 -17.297 1.00 93.00 174 ASP A O 1
ATOM 1437 N N . ASN A 1 175 ? -0.949 13.034 -15.322 1.00 93.06 175 ASN A N 1
ATOM 1438 C CA . ASN A 1 175 ? -1.230 14.431 -15.677 1.00 93.06 175 ASN A CA 1
ATOM 1439 C C . ASN A 1 175 ? -0.197 14.990 -16.664 1.00 93.06 175 ASN A C 1
ATOM 1441 O O . ASN A 1 175 ? -0.519 15.891 -17.444 1.00 93.06 175 ASN A O 1
ATOM 1445 N N . THR A 1 176 ? 1.047 14.507 -16.595 1.00 93.44 176 THR A N 1
ATOM 1446 C CA . THR A 1 176 ? 2.163 14.967 -17.435 1.00 93.44 176 THR A CA 1
ATOM 1447 C C . THR A 1 176 ? 2.636 13.929 -18.448 1.00 93.44 176 THR A C 1
ATOM 1449 O O . THR A 1 176 ? 3.480 14.270 -19.276 1.00 93.44 176 THR A O 1
ATOM 1452 N N . ASP A 1 177 ? 2.075 12.714 -18.423 1.00 89.31 177 ASP A N 1
ATOM 1453 C CA . ASP A 1 177 ? 2.538 11.562 -19.213 1.00 89.31 177 ASP A CA 1
ATOM 1454 C C . ASP A 1 177 ? 4.025 11.249 -18.936 1.00 89.31 177 ASP A C 1
ATOM 1456 O O . ASP A 1 177 ? 4.798 10.867 -19.817 1.00 89.31 177 ASP A O 1
ATOM 1460 N N . GLU A 1 178 ? 4.461 11.482 -17.691 1.00 91.12 178 GLU A N 1
ATOM 1461 C CA . GLU A 1 178 ? 5.830 11.231 -17.244 1.00 91.12 178 GLU A CA 1
ATOM 1462 C C . GLU A 1 178 ? 5.909 9.904 -16.484 1.00 91.12 178 GLU A C 1
ATOM 1464 O O . GLU A 1 178 ? 5.128 9.638 -15.570 1.00 91.12 178 GLU A O 1
ATOM 1469 N N . CYS A 1 179 ? 6.915 9.096 -16.822 1.00 94.00 179 CYS A N 1
ATOM 1470 C CA . CYS A 1 179 ? 7.269 7.888 -16.087 1.00 94.00 179 CYS A CA 1
ATOM 1471 C C . CYS A 1 179 ? 8.734 7.959 -15.646 1.00 94.00 179 CYS A C 1
ATOM 1473 O O . CYS A 1 179 ? 9.638 8.186 -16.454 1.00 94.00 179 CYS A O 1
ATOM 1475 N N . GLU A 1 180 ? 8.966 7.743 -14.357 1.00 95.50 180 GLU A N 1
ATOM 1476 C CA . GLU A 1 180 ? 10.270 7.789 -13.702 1.00 95.50 180 GLU A CA 1
ATOM 1477 C C . GLU A 1 180 ? 10.569 6.426 -13.061 1.00 95.50 180 GLU A C 1
ATOM 1479 O O . GLU A 1 180 ? 9.663 5.765 -12.561 1.00 95.50 180 GLU A O 1
ATOM 1484 N N . VAL A 1 181 ? 11.833 5.995 -13.067 1.00 95.19 181 VAL A N 1
ATOM 1485 C CA . VAL A 1 181 ? 12.260 4.723 -12.460 1.00 95.19 181 VAL A CA 1
ATOM 1486 C C . VAL A 1 181 ? 13.252 5.007 -11.342 1.00 95.19 181 VAL A C 1
ATOM 1488 O O . VAL A 1 181 ? 14.227 5.736 -11.533 1.00 95.19 181 VAL A O 1
ATOM 1491 N N . TYR A 1 182 ? 12.995 4.413 -10.186 1.00 95.50 182 TYR A N 1
ATOM 1492 C CA . TYR A 1 182 ? 13.730 4.593 -8.946 1.00 95.50 182 TYR A CA 1
ATOM 1493 C C . TYR A 1 182 ? 14.310 3.271 -8.457 1.00 95.50 182 TYR A C 1
ATOM 1495 O O . TYR A 1 182 ? 13.776 2.193 -8.715 1.00 95.50 182 TYR A O 1
ATOM 1503 N N . ALA A 1 183 ? 15.407 3.365 -7.707 1.00 92.31 183 ALA A N 1
ATOM 1504 C CA . ALA A 1 183 ? 16.132 2.194 -7.226 1.00 92.31 183 ALA A CA 1
ATOM 1505 C C . ALA A 1 183 ? 15.554 1.616 -5.919 1.00 92.31 183 ALA A C 1
ATOM 1507 O O . ALA A 1 183 ? 16.077 0.624 -5.409 1.00 92.31 183 ALA A O 1
ATOM 1508 N N . SER A 1 184 ? 14.557 2.276 -5.320 1.00 92.69 184 SER A N 1
ATOM 1509 C CA . SER A 1 184 ? 13.929 1.860 -4.063 1.00 92.69 184 SER A CA 1
ATOM 1510 C C . SER A 1 184 ? 12.548 2.486 -3.869 1.00 92.69 184 SER A C 1
ATOM 1512 O O . SER A 1 184 ? 12.250 3.547 -4.427 1.00 92.69 184 SER A O 1
ATOM 1514 N N . LEU A 1 185 ? 11.739 1.875 -2.995 1.00 93.88 185 LEU A N 1
ATOM 1515 C CA . LEU A 1 185 ? 10.450 2.429 -2.563 1.00 93.88 185 LEU A CA 1
ATOM 1516 C C . LEU A 1 185 ? 10.603 3.791 -1.886 1.00 93.88 185 LEU A C 1
ATOM 1518 O O . LEU A 1 185 ? 9.801 4.684 -2.133 1.00 93.88 185 LEU A O 1
ATOM 1522 N N . THR A 1 186 ? 11.638 3.978 -1.064 1.00 95.19 186 THR A N 1
ATOM 1523 C CA . THR A 1 186 ? 11.870 5.241 -0.351 1.00 95.19 186 THR A CA 1
ATOM 1524 C C . THR A 1 186 ? 11.999 6.425 -1.312 1.00 95.19 186 THR A C 1
ATOM 1526 O O . THR A 1 186 ? 11.390 7.470 -1.091 1.00 95.19 186 THR A O 1
ATOM 1529 N N . GLU A 1 187 ? 12.765 6.269 -2.396 1.00 96.00 187 GLU A N 1
ATOM 1530 C CA . GLU A 1 187 ? 12.941 7.328 -3.398 1.00 96.00 187 GLU A CA 1
ATOM 1531 C C . GLU A 1 187 ? 11.640 7.614 -4.160 1.00 96.00 187 GLU A C 1
ATOM 1533 O O . GLU A 1 187 ? 11.258 8.777 -4.315 1.00 96.00 187 GLU A O 1
ATOM 1538 N N . ALA A 1 188 ? 10.927 6.563 -4.577 1.00 96.69 188 ALA A N 1
ATOM 1539 C CA . ALA A 1 188 ? 9.658 6.702 -5.284 1.00 96.69 188 ALA A CA 1
ATOM 1540 C C . ALA A 1 188 ? 8.576 7.372 -4.418 1.00 96.69 188 ALA A C 1
ATOM 1542 O O . ALA A 1 188 ? 7.823 8.213 -4.907 1.00 96.69 188 ALA A O 1
ATOM 1543 N N . ILE A 1 189 ? 8.520 7.062 -3.119 1.00 96.12 189 ILE A N 1
ATOM 1544 C CA . ILE A 1 189 ? 7.575 7.686 -2.181 1.00 96.12 189 ILE A CA 1
ATOM 1545 C C . ILE A 1 189 ? 7.918 9.154 -1.951 1.00 96.12 189 ILE A C 1
ATOM 1547 O O . ILE A 1 189 ? 7.019 9.991 -1.975 1.00 96.12 189 ILE A O 1
ATOM 1551 N N . ALA A 1 190 ? 9.199 9.500 -1.808 1.00 96.31 190 ALA A N 1
ATOM 1552 C CA . ALA A 1 190 ? 9.602 10.900 -1.700 1.00 96.31 190 ALA A CA 1
ATOM 1553 C C . ALA A 1 190 ? 9.160 11.709 -2.935 1.00 96.31 190 ALA A C 1
ATOM 1555 O O . ALA A 1 190 ? 8.705 12.851 -2.813 1.00 96.31 190 ALA A O 1
ATOM 1556 N N . ARG A 1 191 ? 9.241 11.106 -4.130 1.00 97.25 191 ARG A N 1
ATOM 1557 C CA . ARG A 1 191 ? 8.726 11.712 -5.363 1.00 97.25 191 ARG A CA 1
ATOM 1558 C C . ARG A 1 191 ? 7.202 11.839 -5.359 1.00 97.25 191 ARG A C 1
ATOM 1560 O O . ARG A 1 191 ? 6.688 12.907 -5.701 1.00 97.25 191 ARG A O 1
ATOM 1567 N N . LEU A 1 192 ? 6.493 10.788 -4.950 1.00 97.19 192 LEU A N 1
ATOM 1568 C CA . LEU A 1 192 ? 5.037 10.788 -4.812 1.00 97.19 192 LEU A CA 1
ATOM 1569 C C . LEU A 1 192 ? 4.571 11.918 -3.886 1.00 97.19 192 LEU A C 1
ATOM 1571 O O . LEU A 1 192 ? 3.704 12.702 -4.263 1.00 97.19 192 LEU A O 1
ATOM 1575 N N . GLU A 1 193 ? 5.171 12.055 -2.705 1.00 96.19 193 GLU A N 1
ATOM 1576 C CA . GLU A 1 193 ? 4.831 13.108 -1.745 1.00 96.19 193 GLU A CA 1
ATOM 1577 C C . GLU A 1 193 ? 5.081 14.509 -2.306 1.00 96.19 193 GLU A C 1
ATOM 1579 O O . GLU A 1 193 ? 4.256 15.404 -2.118 1.00 96.19 193 GLU A O 1
ATOM 1584 N N . GLN A 1 194 ? 6.179 14.699 -3.045 1.00 96.50 194 GLN A N 1
ATOM 1585 C CA . GLN A 1 194 ? 6.460 15.963 -3.723 1.00 96.50 194 GLN A CA 1
ATOM 1586 C C . GLN A 1 194 ? 5.352 16.326 -4.723 1.00 96.50 194 GLN A C 1
ATOM 1588 O O . GLN A 1 194 ? 4.893 17.470 -4.743 1.00 96.50 194 GLN A O 1
ATOM 1593 N N . LYS A 1 195 ? 4.921 15.369 -5.553 1.00 96.69 195 LYS A N 1
ATOM 1594 C CA . LYS A 1 195 ? 3.868 15.580 -6.559 1.00 96.69 195 LYS A CA 1
ATOM 1595 C C . LYS A 1 195 ? 2.499 15.785 -5.908 1.00 96.69 195 LYS A C 1
ATOM 1597 O O . LYS A 1 195 ? 1.764 16.683 -6.305 1.00 96.69 195 LYS A O 1
ATOM 1602 N N . LEU A 1 196 ? 2.186 15.043 -4.847 1.00 95.81 196 LEU A N 1
ATOM 1603 C CA . LEU A 1 196 ? 0.966 15.247 -4.064 1.00 95.81 196 LEU A CA 1
ATOM 1604 C C . LEU A 1 196 ? 0.914 16.627 -3.410 1.00 95.81 196 LEU A C 1
ATOM 1606 O O . LEU A 1 196 ? -0.136 17.262 -3.439 1.00 95.81 196 LEU A O 1
ATOM 1610 N N . ALA A 1 197 ? 2.019 17.101 -2.828 1.00 94.81 197 ALA A N 1
ATOM 1611 C CA . ALA A 1 197 ? 2.089 18.445 -2.257 1.00 94.81 197 ALA A CA 1
ATOM 1612 C C . ALA A 1 197 ? 1.833 19.511 -3.331 1.00 94.81 197 ALA A C 1
ATOM 1614 O O . ALA A 1 197 ? 0.999 20.388 -3.134 1.00 94.81 197 ALA A O 1
ATOM 1615 N N . TYR A 1 198 ? 2.475 19.372 -4.494 1.00 95.19 198 TYR A N 1
ATOM 1616 C CA . TYR A 1 198 ? 2.262 20.259 -5.635 1.00 95.19 198 TYR A CA 1
ATOM 1617 C C . TYR A 1 198 ? 0.786 20.315 -6.064 1.00 95.19 198 TYR A C 1
ATOM 1619 O O . TYR A 1 198 ? 0.208 21.396 -6.120 1.00 95.19 198 TYR A O 1
ATOM 1627 N N . TYR A 1 199 ? 0.139 19.166 -6.280 1.00 94.31 199 TYR A N 1
ATOM 1628 C CA . TYR A 1 199 ? -1.264 19.136 -6.707 1.00 94.31 199 TYR A CA 1
ATOM 1629 C C . TYR A 1 199 ? -2.262 19.542 -5.622 1.00 94.31 199 TYR A C 1
ATOM 1631 O O . TYR A 1 199 ? -3.338 20.036 -5.943 1.00 94.31 199 TYR A O 1
ATOM 1639 N N . ARG A 1 200 ? -1.935 19.348 -4.340 1.00 91.06 200 ARG A N 1
ATOM 1640 C CA . ARG A 1 200 ? -2.753 19.853 -3.227 1.00 91.06 200 ARG A CA 1
ATOM 1641 C C . ARG A 1 200 ? -2.715 21.373 -3.135 1.00 91.06 200 ARG A C 1
ATOM 1643 O O . ARG A 1 200 ? -3.739 21.962 -2.819 1.00 91.06 200 ARG A O 1
ATOM 1650 N N . ASP A 1 201 ? -1.564 21.982 -3.401 1.00 86.69 201 ASP A N 1
ATOM 1651 C CA . ASP A 1 201 ? -1.400 23.436 -3.349 1.00 86.69 201 ASP A CA 1
ATOM 1652 C C . ASP A 1 201 ? -2.021 24.146 -4.567 1.00 86.69 201 ASP A C 1
ATOM 1654 O O . ASP A 1 201 ? -2.353 25.330 -4.487 1.00 86.69 201 ASP A O 1
ATOM 1658 N N . GLU A 1 202 ? -2.188 23.442 -5.692 1.00 74.25 202 GLU A N 1
ATOM 1659 C CA . GLU A 1 202 ? -2.841 23.968 -6.899 1.00 74.25 202 GLU A CA 1
ATOM 1660 C C . GLU A 1 202 ? -4.373 23.778 -6.942 1.00 74.25 202 GLU A C 1
ATOM 1662 O O . GLU A 1 202 ? -5.022 24.391 -7.795 1.00 74.25 202 GLU A O 1
ATOM 1667 N N . ALA A 1 203 ? -4.949 22.961 -6.049 1.00 60.66 203 ALA A N 1
ATOM 1668 C CA . ALA A 1 203 ? -6.383 22.628 -5.988 1.00 60.66 203 ALA A CA 1
ATOM 1669 C C . ALA A 1 203 ? -7.211 23.601 -5.126 1.00 60.66 203 ALA A C 1
ATOM 1671 O O . ALA A 1 203 ? -8.359 23.906 -5.533 1.00 60.66 203 ALA A O 1
#

Radius of gyration: 18.74 Å; chains: 1; bounding box: 40×41×65 Å

Foldseek 3Di:
DDDDDDPQRVCCVVVVAHKDWLDWDWDDDPFKIKIWTWIARPQLRAIKIKIWIQGPVRDIDIDMDRDPQRVQLPPPDSPVSSVLCVQDDPLQSNLVSLVVNVQVVAPQKHKHFDACVQAEPVCQVVNCVPVVHHDPDRQQDTKIWIAHPVQQKIKIFRSNDPPTGSQWIWIAGPVVRDIDIDRGSNVNVVVVVVSVVVVVVVD

Secondary structure (DSSP, 8-state):
------HHHHHHHHHSS-EEEEEEEEEEETTEEEEEEEEEETTTTEEEEEEEEEETTS-EEEEEE--GGGGGGTSS-HHHHHHHHTT--HHHHHHHHHHHHHHHHSTTEEEEEE-HHHHBGGGHHHHHHHHS--BS-GGG--EEEEEETTTTEEEEEETT-TTSTT-SEEEEETTTTEEEEESSHHHHHHHHHHHHHHHHHH-

Sequence (203 aa):
MTETLSLAEVCQTVYGEPVEIIDWDTEQSEDKLEIKILFREQRRGWYFEMIITQTESGKNFSSHRVLPLFLPLLDPDETQWHELTQEASEADWQALDQLFALSRQLSETNIAFAGADIVGEEVADEAMDTFGFYVPDEELLPVFIWWNLNYQLKVIAYFKHPDRFAGEVMFQDDNTDECEVYASLTEAIARLEQKLAYYRDEA